Protein AF-A0A6G2PWW7-F1 (afdb_monomer)

Secondary structure (DSSP, 8-state):
-------------HHHHHHHHHH---TT-PPP------GGGTB-HHHHHHHHHHHHHHHHTT-SEE-HHHHHHHHTTSHHHHHHHHHTT--HHHHHHHHHHHS---SS--SSPPEEPHHHHHHHHHHHHHHHHHT-SSB-HHHHHHHHHH-TTSHHHHHHHHTT--HHHHHHHHHHHHHHTTS-S-----SSHHHHHEEEHHHHHHTT-SPPP-S-HHHHHHHHHHHTSSS---------TTS-HHHHHHHHHHHHHHT-S-TTTTT-EEEEE-HHHHHTT-SSHHHHHHHHHHHHHHHHHTTT-EEEEETTTHHHH--

Radius of gyration: 28.91 Å; Cα contacts (8 Å, |Δi|>4): 362; chains: 1; bounding box: 82×44×103 Å

Foldseek 3Di:
DDDDDDDDDDDDDVVVVVCCVPPVDDVPDDDPPPPPDPLVVQADPLRVQLVVQLQVVCQVLQHLERFLLSSLLSLLVGDVSVVLCVVQVHHSVVVNVLSVVPDHHDDHGDPDGRDYDPRNVVLSVQLVVLLVVLVHSHRYSLSSLLSSLVDCPGPSVVSCVVVVDDSVVSSVSSSVSSNVCVPPPDPPVQPFLLSVFKDWLLVCLVVVNDDDQPPCVVVLVVLLVLCLDPPNSDDDDDDDPPPPPVSSLSVNSNCLNVVVGPPSLHQAIEIEGRLVVLVVPPPDPVSSVVSVVRSVVVCVVVVSSYDYHYPPVCVVVVD

pLDDT: mean 81.03, std 16.58, range [34.34, 97.38]

Mean predicted aligned error: 18.25 Å

Solvent-accessible surface area (backbone atoms only — not comparable to full-atom values): 18204 Å² total; per-residue (Å²): 141,79,90,88,84,82,87,87,86,85,82,84,59,70,68,60,55,53,49,40,74,73,67,72,63,65,100,79,66,73,76,76,78,77,77,78,70,65,62,79,80,33,40,36,74,66,27,51,49,26,51,50,46,11,39,50,48,23,43,77,27,19,35,56,54,28,40,46,51,35,48,49,40,19,35,38,74,34,72,72,32,28,51,57,35,49,74,72,76,36,60,32,68,63,50,34,55,57,48,61,72,72,52,73,77,46,100,49,77,50,95,59,82,46,42,69,32,75,65,31,50,48,30,53,52,43,10,47,53,48,20,56,74,52,70,44,92,47,30,46,43,32,29,44,48,18,26,40,30,64,38,72,87,36,66,38,27,48,52,44,45,74,74,69,46,62,43,65,64,53,17,53,50,25,49,47,50,50,41,56,54,78,44,72,79,74,76,60,72,53,90,42,64,42,56,68,38,35,46,54,42,31,61,34,34,74,70,64,71,57,79,87,68,79,95,44,66,68,63,31,50,53,45,53,57,35,50,62,38,96,64,87,40,71,74,80,93,83,78,69,89,88,77,50,71,65,47,37,54,52,41,43,20,42,29,37,73,72,60,73,50,59,81,86,50,50,86,44,41,35,32,37,50,40,62,67,62,49,51,54,89,43,91,45,72,68,54,35,54,52,52,53,49,47,28,51,51,52,48,57,70,49,70,71,43,54,47,80,42,65,74,69,54,65,68,70,73,73,104

Sequence (319 aa):
MSMSFGAPFGSQDPFSELLNRFFGMSPASSPPAVQRVPIGRLLTESSQQLLNLAAQRAVEDGTSDLDTEHLLWAATKVEPSRRLLLQVDVDPDTLANEIAKVLPHESGQPSAQPGLTPAAKRTLGAAYAQSQAAGVSYIGPEHILAALLGDSDTGAARLLRAEGMDTQKLSGLAEQAARTENAPAERKQPATTLDEYGRDLTDEAKAGKLDPVVGRAEEIEQTVEILSRRSKNNPVLIGEPGVGKTAIVEGLAQRIVAGEVPDTLKDKRVVALDLSGMVAGAQYRGQFEERLKKVIEDVQAASGSIILFIDELHTVVGA

Nearest PDB structures (foldseek):
  1jbk-assembly1_A  TM=9.814E-01  e=1.019E-10  Escherichia coli
  5wbw-assembly3_D  TM=5.153E-01  e=3.984E-17  Saccharomyces cerevisiae
  2p65-assembly1_A  TM=9.537E-01  e=9.229E-11  Plasmodium falciparum
  4hse-assembly1_A  TM=9.774E-01  e=4.969E-10  Thermus thermophilus HB8
  5wbw-assembly1_A  TM=4.548E-01  e=5.774E-16  Saccharomyces cerevisiae

Structure (mmCIF, N/CA/C/O backbone):
data_AF-A0A6G2PWW7-F1
#
_entry.id   AF-A0A6G2PWW7-F1
#
loop_
_atom_site.group_PDB
_atom_site.id
_atom_site.type_symbol
_atom_site.label_atom_id
_atom_site.label_alt_id
_atom_site.label_comp_id
_atom_site.label_asym_id
_atom_site.label_entity_id
_atom_site.label_seq_id
_atom_site.pdbx_PDB_ins_code
_atom_site.Cartn_x
_atom_site.Cartn_y
_atom_site.Cartn_z
_atom_site.occupancy
_atom_site.B_iso_or_equiv
_atom_site.auth_seq_id
_atom_site.auth_comp_id
_atom_site.auth_asym_id
_atom_site.auth_atom_id
_atom_site.pdbx_PDB_model_num
ATOM 1 N N . MET A 1 1 ? -51.604 17.223 -72.110 1.00 41.50 1 MET A N 1
ATOM 2 C CA . MET A 1 1 ? -51.239 15.786 -72.141 1.00 41.50 1 MET A CA 1
ATOM 3 C C . MET A 1 1 ? -49.835 15.721 -71.556 1.00 41.50 1 MET A C 1
ATOM 5 O O . MET A 1 1 ? -49.035 16.520 -72.006 1.00 41.50 1 MET A O 1
ATOM 9 N N . SER A 1 2 ? -49.457 14.985 -70.515 1.00 37.00 2 SER A N 1
ATOM 10 C CA . SER A 1 2 ? -49.888 13.701 -69.936 1.00 37.00 2 SER A CA 1
ATOM 11 C C . SER A 1 2 ? -49.142 13.553 -68.586 1.00 37.00 2 SER A C 1
ATOM 13 O O . SER A 1 2 ? -47.962 13.871 -68.533 1.00 37.00 2 SER A O 1
ATOM 15 N N . MET A 1 3 ? -49.854 13.331 -67.475 1.00 37.16 3 MET A N 1
ATOM 16 C CA . MET A 1 3 ? -49.891 12.104 -66.641 1.00 37.16 3 MET A CA 1
ATOM 17 C C . MET A 1 3 ? -48.687 11.816 -65.715 1.00 37.16 3 MET A C 1
ATOM 19 O O . MET A 1 3 ? -47.534 11.824 -66.121 1.00 37.16 3 MET A O 1
ATOM 23 N N . SER A 1 4 ? -49.044 11.514 -64.462 1.00 42.66 4 SER A N 1
ATOM 24 C CA . SER A 1 4 ? -48.237 11.079 -63.313 1.00 42.66 4 SER A CA 1
ATOM 25 C C . SER A 1 4 ? -48.119 9.546 -63.250 1.00 42.66 4 SER A C 1
ATOM 27 O O . SER A 1 4 ? -49.093 8.885 -63.587 1.00 42.66 4 SER A O 1
ATOM 29 N N . PHE A 1 5 ? -46.991 9.012 -62.759 1.00 38.12 5 PHE A N 1
ATOM 30 C CA . PHE A 1 5 ? -46.769 7.678 -62.146 1.00 38.12 5 PHE A CA 1
ATOM 31 C C . PHE A 1 5 ? -45.471 7.825 -61.306 1.00 38.12 5 PHE A C 1
ATOM 33 O O . PHE A 1 5 ? -44.524 8.426 -61.799 1.00 38.12 5 PHE A O 1
ATOM 40 N N . GLY A 1 6 ? -45.330 7.483 -60.019 1.00 34.34 6 GLY A N 1
ATOM 41 C CA . GLY A 1 6 ? -45.665 6.251 -59.296 1.00 34.34 6 GLY A CA 1
ATOM 42 C C . GLY A 1 6 ? -44.351 5.520 -58.926 1.00 34.34 6 GLY A C 1
ATOM 43 O O . GLY A 1 6 ? -43.730 4.942 -59.807 1.00 34.34 6 GLY A O 1
ATOM 44 N N . ALA A 1 7 ? -43.896 5.594 -57.662 1.00 42.47 7 ALA A N 1
ATOM 45 C CA . ALA A 1 7 ? -42.741 4.845 -57.094 1.00 42.47 7 ALA A CA 1
ATOM 46 C C . ALA A 1 7 ? -43.074 3.330 -56.926 1.00 42.47 7 ALA A C 1
ATOM 48 O O . ALA A 1 7 ? -44.206 2.986 -57.277 1.00 42.47 7 ALA A O 1
ATOM 49 N N . PRO A 1 8 ? -42.264 2.413 -56.319 1.00 57.59 8 PRO A N 1
ATOM 50 C CA . PRO A 1 8 ? -40.879 2.439 -55.781 1.00 57.59 8 PRO A CA 1
ATOM 51 C C . PRO A 1 8 ? -40.035 1.163 -56.119 1.00 57.59 8 PRO A C 1
ATOM 53 O O . PRO A 1 8 ? -40.594 0.146 -56.499 1.00 57.59 8 PRO A O 1
ATOM 56 N N . PHE A 1 9 ? -38.713 1.131 -55.880 1.00 37.50 9 PHE A N 1
ATOM 57 C CA . PHE A 1 9 ? -37.976 -0.142 -55.687 1.00 37.50 9 PHE A CA 1
ATOM 58 C C . PHE A 1 9 ? -36.792 0.040 -54.727 1.00 37.50 9 PHE A C 1
ATOM 60 O O . PHE A 1 9 ? -35.763 0.604 -55.087 1.00 37.50 9 PHE A O 1
ATOM 67 N N . GLY A 1 10 ? -36.955 -0.452 -53.498 1.00 43.84 10 GLY A N 1
ATOM 68 C CA . GLY A 1 10 ? -35.856 -0.821 -52.612 1.00 43.84 10 GLY A CA 1
ATOM 69 C C . GLY A 1 10 ? -35.712 -2.339 -52.651 1.00 43.84 10 GLY A C 1
ATOM 70 O O . GLY A 1 10 ? -36.665 -3.049 -52.338 1.00 43.84 10 GLY A O 1
ATOM 71 N N . SER A 1 11 ? -34.551 -2.838 -53.061 1.00 44.19 11 SER A N 1
ATOM 72 C CA . SER A 1 11 ? -34.202 -4.255 -52.965 1.00 44.19 11 SER A CA 1
ATOM 73 C C . SER A 1 11 ? -33.305 -4.456 -51.745 1.00 44.19 11 SER A C 1
ATOM 75 O O . SER A 1 11 ? -32.142 -4.058 -51.754 1.00 44.19 11 SER A O 1
ATOM 77 N N . GLN A 1 12 ? -33.864 -5.049 -50.689 1.00 53.50 12 GLN A N 1
ATOM 78 C CA . GLN A 1 12 ? -33.103 -5.640 -49.590 1.00 53.50 12 GLN A CA 1
ATOM 79 C C . GLN A 1 12 ? -32.441 -6.914 -50.118 1.00 53.50 12 GLN A C 1
ATOM 81 O O . GLN A 1 12 ? -33.136 -7.830 -50.553 1.00 53.50 12 GLN A O 1
ATOM 86 N N . ASP A 1 13 ? -31.110 -6.945 -50.139 1.00 64.12 13 ASP A N 1
ATOM 87 C CA . ASP A 1 13 ? -30.343 -8.086 -50.635 1.00 64.12 13 ASP A CA 1
ATOM 88 C C . ASP A 1 13 ? -30.222 -9.151 -49.521 1.00 64.12 13 ASP A C 1
ATOM 90 O O . ASP A 1 13 ? -29.539 -8.912 -48.520 1.00 64.12 13 ASP A O 1
ATOM 94 N N . PRO A 1 14 ? -30.878 -10.319 -49.628 1.00 60.06 14 PRO A N 1
ATOM 95 C CA . PRO A 1 14 ? -30.976 -11.300 -48.539 1.00 60.06 14 PRO A CA 1
ATOM 96 C C . PRO A 1 14 ? -29.624 -11.913 -48.144 1.00 60.06 14 PRO A C 1
ATOM 98 O O . PRO A 1 14 ? -29.465 -12.409 -47.027 1.00 60.06 14 PRO A O 1
ATOM 101 N N . PHE A 1 15 ? -28.619 -11.842 -49.021 1.00 54.56 15 PHE A N 1
ATOM 102 C CA . PHE A 1 15 ? -27.267 -12.300 -48.701 1.00 54.56 15 PHE A CA 1
ATOM 103 C C . PHE A 1 15 ? -26.558 -11.361 -47.707 1.00 54.56 15 PHE A C 1
ATOM 105 O O . PHE A 1 15 ? -25.770 -11.806 -46.872 1.00 54.56 15 PHE A O 1
ATOM 112 N N . SER A 1 16 ? -26.890 -10.066 -47.744 1.00 56.75 16 SER A N 1
ATOM 113 C CA . SER A 1 16 ? -26.330 -9.055 -46.841 1.00 56.75 16 SER A CA 1
ATOM 114 C C . SER A 1 16 ? -26.900 -9.145 -45.419 1.00 56.75 16 SER A C 1
ATOM 116 O O . SER A 1 16 ? -26.164 -8.961 -44.448 1.00 56.75 16 SER A O 1
ATOM 118 N N . GLU A 1 17 ? -28.170 -9.537 -45.269 1.00 56.12 17 GLU A N 1
ATOM 119 C CA . GLU A 1 17 ? -28.755 -9.837 -43.954 1.00 56.12 17 GLU A CA 1
ATOM 120 C C . GLU A 1 17 ? -28.128 -11.078 -43.315 1.00 56.12 17 GLU A C 1
ATOM 122 O O . GLU A 1 17 ? -27.882 -11.097 -42.107 1.00 56.12 17 GLU A O 1
ATOM 127 N N . LEU A 1 18 ? -27.827 -12.102 -44.117 1.00 58.22 18 LEU A N 1
ATOM 128 C CA . LEU A 1 18 ? -27.218 -13.333 -43.622 1.00 58.22 18 LEU A CA 1
ATOM 129 C C . LEU A 1 18 ? -25.779 -13.098 -43.135 1.00 58.22 18 LEU A C 1
ATOM 131 O O . LEU A 1 18 ? -25.407 -13.596 -42.072 1.00 58.22 18 LEU A O 1
ATOM 135 N N . LEU A 1 19 ? -24.999 -12.275 -43.845 1.00 54.62 19 LEU A N 1
ATOM 136 C CA . LEU A 1 19 ? -23.655 -11.877 -43.411 1.00 54.62 19 LEU A CA 1
ATOM 137 C C . LEU A 1 19 ? -23.685 -11.022 -42.134 1.00 54.62 19 LEU A C 1
ATOM 139 O O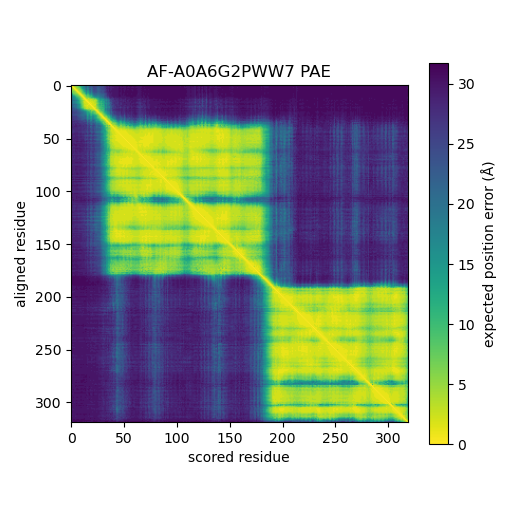 . LEU A 1 19 ? -22.910 -11.269 -41.209 1.00 54.62 19 LEU A O 1
ATOM 143 N N . ASN A 1 20 ? -24.612 -10.062 -42.046 1.00 57.94 20 ASN A N 1
ATOM 144 C CA . ASN A 1 20 ? -24.761 -9.198 -40.870 1.00 57.94 20 ASN A CA 1
ATOM 145 C C . ASN A 1 20 ? -25.173 -9.978 -39.621 1.00 57.94 20 ASN A C 1
ATOM 147 O O . ASN A 1 20 ? -24.690 -9.694 -38.525 1.00 57.94 20 ASN A O 1
ATOM 151 N N . ARG A 1 21 ? -26.035 -10.987 -39.777 1.00 60.03 21 ARG A N 1
ATOM 152 C CA . ARG A 1 21 ? -26.505 -11.810 -38.660 1.00 60.03 21 ARG A CA 1
ATOM 153 C C . ARG A 1 21 ? -25.451 -12.803 -38.165 1.00 60.03 21 ARG A C 1
ATOM 155 O O . ARG A 1 21 ? -25.514 -13.196 -37.004 1.00 60.03 21 ARG A O 1
ATOM 162 N N . PHE A 1 22 ? -24.503 -13.199 -39.018 1.00 51.50 22 PHE A N 1
ATOM 163 C CA . PHE A 1 22 ? -23.473 -14.183 -38.672 1.00 51.50 22 PHE A CA 1
ATOM 164 C C . PHE A 1 22 ? -22.145 -13.555 -38.214 1.00 51.50 22 PHE A C 1
ATOM 166 O O . PHE A 1 22 ? -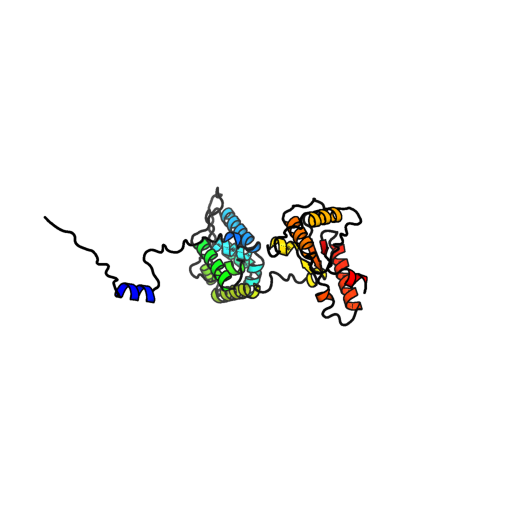21.495 -14.108 -37.333 1.00 51.50 22 PHE A O 1
ATOM 173 N N . PHE A 1 23 ? -21.753 -12.395 -38.760 1.00 59.97 23 PHE A N 1
ATOM 174 C CA . PHE A 1 23 ? -20.470 -11.738 -38.451 1.00 59.97 23 PHE A CA 1
ATOM 175 C C . PHE A 1 23 ? -20.585 -10.409 -37.689 1.00 59.97 23 PHE A C 1
ATOM 177 O O . PHE A 1 23 ? -19.563 -9.880 -37.260 1.00 59.97 23 PHE A O 1
ATOM 184 N N . GLY A 1 24 ? -21.789 -9.856 -37.496 1.00 49.44 24 GLY A N 1
ATOM 185 C CA . GLY A 1 24 ? -22.003 -8.667 -36.658 1.00 49.44 24 GLY A CA 1
ATOM 186 C C . GLY A 1 24 ? -21.241 -7.404 -37.090 1.00 49.44 24 GLY A C 1
ATOM 187 O O . GLY A 1 24 ? -21.041 -6.510 -36.272 1.00 49.44 24 GLY A O 1
ATOM 188 N N . MET A 1 25 ? -20.795 -7.314 -38.346 1.00 48.47 25 MET A N 1
ATOM 189 C CA . MET A 1 25 ? -20.006 -6.187 -38.849 1.00 48.47 25 MET A CA 1
ATOM 190 C C . MET A 1 25 ? -20.834 -5.307 -39.787 1.00 48.47 25 MET A C 1
ATOM 192 O O . MET A 1 25 ? -20.971 -5.593 -40.972 1.00 48.47 25 MET A O 1
ATOM 196 N N . SER A 1 26 ? -21.334 -4.188 -39.264 1.00 48.38 26 SER A N 1
ATOM 197 C CA . SER A 1 26 ? -21.766 -3.061 -40.095 1.00 48.38 26 SER A CA 1
ATOM 198 C C . SER A 1 26 ? -20.537 -2.415 -40.760 1.00 48.38 26 SER A C 1
ATOM 200 O O . SER A 1 26 ? -19.588 -2.084 -40.047 1.00 48.38 26 SER A O 1
ATOM 202 N N . PRO A 1 27 ? -20.533 -2.112 -42.075 1.00 46.75 27 PRO A N 1
ATOM 203 C CA . PRO A 1 27 ? -19.395 -1.474 -42.758 1.00 46.75 27 PRO A CA 1
ATOM 204 C C . PRO A 1 27 ? -19.205 0.020 -42.410 1.00 46.75 27 PRO A C 1
ATOM 206 O O . PRO A 1 27 ? -18.500 0.738 -43.112 1.00 46.75 27 PRO A O 1
ATOM 209 N N . ALA A 1 28 ? -19.825 0.502 -41.329 1.00 46.59 28 ALA A N 1
ATOM 210 C CA . ALA A 1 28 ? -19.784 1.896 -40.884 1.00 46.59 28 ALA A CA 1
ATOM 211 C C . ALA A 1 28 ? -19.315 2.071 -39.427 1.00 46.59 28 ALA A C 1
ATOM 213 O O . ALA A 1 28 ? -19.388 3.175 -38.892 1.00 46.59 28 ALA A O 1
ATOM 214 N N . SER A 1 29 ? -18.827 1.017 -38.768 1.00 44.09 29 SER A N 1
ATOM 215 C CA . SER A 1 29 ? -18.156 1.162 -37.475 1.00 44.09 29 SER A CA 1
ATOM 216 C C . SER A 1 29 ? -16.655 1.309 -37.697 1.00 44.09 29 SER A C 1
ATOM 218 O O . SER A 1 29 ? -15.965 0.327 -37.977 1.00 44.09 29 SER A O 1
ATOM 220 N N . SER A 1 30 ? -16.143 2.533 -37.552 1.00 46.16 30 SER A N 1
ATOM 221 C CA . SER A 1 30 ? -14.723 2.751 -37.264 1.00 46.16 30 SER A CA 1
ATOM 222 C C . SER A 1 30 ? -14.294 1.791 -36.145 1.00 46.16 30 SER A C 1
ATOM 224 O O . SER A 1 30 ? -15.074 1.612 -35.201 1.00 46.16 30 SER A O 1
ATOM 226 N N . PRO A 1 31 ? -13.100 1.168 -36.208 1.00 47.44 31 PRO A N 1
ATOM 227 C CA . PRO A 1 31 ? -12.608 0.377 -35.087 1.00 47.44 31 PRO A CA 1
ATOM 228 C C . PRO A 1 31 ? -12.686 1.233 -33.815 1.00 47.44 31 PRO A C 1
ATOM 230 O O . PRO A 1 31 ? -12.440 2.445 -33.898 1.00 47.44 31 PRO A O 1
ATOM 233 N N . PRO A 1 32 ? -13.077 0.654 -32.663 1.00 40.12 32 PRO A N 1
ATOM 234 C CA . PRO A 1 32 ? -13.190 1.416 -31.429 1.00 40.12 32 PRO A CA 1
ATOM 235 C C . PRO A 1 32 ? -11.883 2.176 -31.217 1.00 40.12 32 PRO A C 1
ATOM 237 O O . PRO A 1 32 ? -10.799 1.604 -31.353 1.00 40.12 32 PRO A O 1
ATOM 240 N N . ALA A 1 33 ? -11.985 3.482 -30.953 1.00 46.53 33 ALA A N 1
ATOM 241 C CA . ALA A 1 33 ? -10.825 4.290 -30.619 1.00 46.53 33 ALA A CA 1
ATOM 242 C C . ALA A 1 33 ? -10.123 3.591 -29.454 1.00 46.53 33 ALA A C 1
ATOM 244 O O . ALA A 1 33 ? -10.706 3.467 -28.378 1.00 46.53 33 ALA A O 1
ATOM 245 N N . VAL A 1 34 ? -8.917 3.066 -29.696 1.00 44.34 34 VAL A N 1
ATOM 246 C CA . VAL A 1 34 ? -8.127 2.382 -28.672 1.00 44.34 34 VAL A CA 1
ATOM 247 C C . VAL A 1 34 ? -7.933 3.389 -27.550 1.00 44.34 34 VAL A C 1
ATOM 249 O O . VAL A 1 34 ? -7.168 4.346 -27.694 1.00 44.34 34 VAL A O 1
ATOM 252 N N . GLN A 1 35 ? -8.691 3.227 -26.467 1.00 43.00 35 GLN A N 1
ATOM 253 C CA . GLN A 1 35 ? -8.596 4.088 -25.305 1.00 43.00 35 GLN A CA 1
ATOM 254 C C . GLN A 1 35 ? -7.188 3.888 -24.757 1.00 43.00 35 GLN A C 1
ATOM 256 O O . GLN A 1 35 ? -6.860 2.835 -24.215 1.00 43.00 35 GLN A O 1
ATOM 261 N N . ARG A 1 36 ? -6.309 4.866 -24.998 1.00 48.59 36 ARG A N 1
ATOM 262 C CA . ARG A 1 36 ? -4.928 4.824 -24.523 1.00 48.59 36 ARG A CA 1
ATOM 263 C C . ARG A 1 36 ? -4.972 4.992 -23.015 1.00 48.59 36 ARG A C 1
ATOM 265 O O . ARG A 1 36 ? -5.020 6.113 -22.516 1.00 48.59 36 ARG A O 1
ATOM 272 N N . VAL A 1 37 ? -5.013 3.874 -22.303 1.00 52.31 37 VAL A N 1
ATOM 273 C CA . VAL A 1 37 ? -4.883 3.865 -20.852 1.00 52.31 37 VAL A CA 1
ATOM 274 C C . VAL A 1 37 ? -3.488 4.408 -20.533 1.00 52.31 37 VAL A C 1
ATOM 276 O O . VAL A 1 37 ? -2.501 3.870 -21.043 1.00 52.31 37 VAL A O 1
ATOM 279 N N . PRO A 1 38 ? -3.364 5.499 -19.757 1.00 66.50 38 PRO A N 1
ATOM 280 C CA . PRO A 1 38 ? -2.062 5.994 -19.348 1.00 66.50 38 PRO A CA 1
ATOM 281 C C . PRO A 1 38 ? -1.463 4.988 -18.361 1.00 66.50 38 PRO A C 1
ATOM 283 O O . PRO A 1 38 ? -1.715 5.078 -17.163 1.00 66.50 38 PRO A O 1
ATOM 286 N N . ILE A 1 39 ? -0.673 4.038 -18.879 1.00 72.69 39 ILE A N 1
ATOM 287 C CA . ILE A 1 39 ? 0.004 2.971 -18.117 1.00 72.69 39 ILE A CA 1
ATOM 288 C C . ILE A 1 39 ? 0.696 3.548 -16.875 1.00 72.69 39 ILE A C 1
ATOM 290 O O . ILE A 1 39 ? 0.608 2.968 -15.801 1.00 72.69 39 ILE A O 1
ATOM 294 N N . GLY A 1 40 ? 1.279 4.748 -16.991 1.00 74.25 40 GLY A N 1
ATOM 295 C CA . GLY A 1 40 ? 1.936 5.446 -15.885 1.00 74.25 40 GLY A CA 1
ATOM 296 C C . GLY A 1 40 ? 1.067 5.676 -14.642 1.00 74.25 40 GLY A C 1
ATOM 297 O O . GLY A 1 40 ? 1.603 5.688 -13.543 1.00 74.25 40 GLY A O 1
ATOM 298 N N . ARG A 1 41 ? -0.261 5.811 -14.780 1.00 79.19 41 ARG A N 1
ATOM 299 C CA . ARG A 1 41 ? -1.179 5.976 -13.633 1.00 79.19 41 ARG A CA 1
ATOM 300 C C . ARG A 1 41 ? -1.499 4.668 -12.914 1.00 79.19 41 ARG A C 1
ATOM 302 O O . ARG A 1 41 ? -2.043 4.710 -11.821 1.00 79.19 41 ARG A O 1
ATOM 309 N N . LEU A 1 42 ? -1.212 3.533 -13.547 1.00 84.94 42 LEU A N 1
ATOM 310 C CA . LEU A 1 42 ? -1.468 2.203 -12.999 1.00 84.94 42 LEU A CA 1
ATOM 311 C C . LEU A 1 42 ? -0.221 1.600 -12.343 1.00 84.94 42 LEU A C 1
ATOM 313 O O . LEU A 1 42 ? -0.317 0.552 -11.717 1.00 84.94 42 LEU A O 1
ATOM 317 N N . LEU A 1 43 ? 0.947 2.231 -12.486 1.00 87.75 43 LEU A N 1
ATOM 318 C CA . LEU A 1 43 ? 2.189 1.765 -11.874 1.00 87.75 43 LEU A CA 1
ATOM 319 C C . LEU A 1 43 ? 2.162 1.987 -10.360 1.00 87.75 43 LEU A C 1
ATOM 321 O O . LEU A 1 43 ? 1.885 3.098 -9.901 1.00 87.75 43 LEU A O 1
ATOM 325 N N . THR A 1 44 ? 2.536 0.958 -9.601 1.00 89.12 44 THR A N 1
ATOM 326 C CA . THR A 1 44 ? 2.805 1.088 -8.160 1.00 89.12 44 THR A CA 1
ATOM 327 C C . THR A 1 44 ? 4.000 2.005 -7.899 1.00 89.12 44 THR A C 1
ATOM 329 O O . THR A 1 44 ? 4.794 2.278 -8.803 1.00 89.12 44 THR A O 1
ATOM 332 N N . GLU A 1 45 ? 4.176 2.449 -6.653 1.00 86.31 45 GLU A N 1
ATOM 333 C CA . GLU A 1 45 ? 5.350 3.234 -6.248 1.00 86.31 45 GLU A CA 1
ATOM 334 C C . GLU A 1 45 ? 6.661 2.498 -6.577 1.00 86.31 45 GLU A C 1
ATOM 336 O O . GLU A 1 45 ? 7.559 3.073 -7.188 1.00 86.31 45 GLU A O 1
ATOM 341 N N . SER A 1 46 ? 6.738 1.193 -6.296 1.00 88.50 46 SER A N 1
ATOM 342 C CA . SER A 1 46 ? 7.909 0.374 -6.629 1.00 88.50 46 SER A CA 1
ATOM 343 C C . SER A 1 46 ? 8.134 0.230 -8.140 1.00 88.50 46 SER A C 1
ATOM 345 O O . SER A 1 46 ? 9.279 0.203 -8.588 1.00 88.50 46 SER A O 1
ATOM 347 N N . SER A 1 47 ? 7.076 0.178 -8.956 1.00 92.62 47 SER A N 1
ATOM 348 C CA . SER A 1 47 ? 7.202 0.187 -10.422 1.00 92.62 47 SER A CA 1
ATOM 349 C C . SER A 1 47 ? 7.670 1.539 -10.957 1.00 92.62 47 SER A C 1
ATOM 351 O O . SER A 1 47 ? 8.482 1.592 -11.880 1.00 92.62 47 SER A O 1
ATOM 353 N N . GLN A 1 48 ? 7.191 2.641 -10.375 1.00 92.12 48 GLN A N 1
ATOM 354 C CA . GLN A 1 48 ? 7.676 3.984 -10.700 1.00 92.12 48 GLN A CA 1
ATOM 355 C C . GLN A 1 48 ? 9.154 4.126 -10.321 1.00 92.12 48 GLN A C 1
ATOM 357 O O . GLN A 1 48 ? 9.948 4.618 -11.120 1.00 92.12 48 GLN A O 1
ATOM 362 N N . GLN A 1 49 ? 9.547 3.618 -9.149 1.00 93.38 49 GLN A N 1
ATOM 363 C CA . GLN A 1 49 ? 10.941 3.546 -8.723 1.00 93.38 49 GLN A CA 1
ATOM 364 C C . GLN A 1 49 ? 11.794 2.727 -9.703 1.00 93.38 49 GLN A C 1
ATOM 366 O O . GLN A 1 49 ? 12.873 3.180 -10.078 1.00 93.38 49 GLN A O 1
ATOM 371 N N . LEU A 1 50 ? 11.312 1.565 -10.161 1.00 95.56 50 LEU A N 1
ATOM 372 C CA . LEU A 1 50 ? 11.998 0.737 -11.159 1.00 95.56 50 LEU A CA 1
ATOM 373 C C . LEU A 1 50 ? 12.240 1.520 -12.456 1.00 95.56 50 LEU A C 1
ATOM 375 O O . LEU A 1 50 ? 13.365 1.549 -12.951 1.00 95.56 50 LEU A O 1
ATOM 379 N N . LEU A 1 51 ? 11.218 2.195 -12.991 1.00 94.62 51 LEU A N 1
ATOM 380 C CA . LEU A 1 51 ? 11.371 3.006 -14.204 1.00 94.62 51 LEU A CA 1
ATOM 381 C C . LEU A 1 51 ? 12.337 4.176 -14.008 1.00 94.62 51 LEU A C 1
ATOM 383 O O . LEU A 1 51 ? 13.140 4.453 -14.897 1.00 94.62 51 LEU A O 1
ATOM 387 N N . ASN A 1 52 ? 12.291 4.836 -12.851 1.00 94.69 52 ASN A N 1
ATOM 388 C CA . ASN A 1 52 ? 13.200 5.932 -12.530 1.00 94.69 52 ASN A CA 1
ATOM 389 C C . ASN A 1 52 ? 14.652 5.449 -12.435 1.00 94.69 52 ASN A C 1
ATOM 391 O O . ASN A 1 52 ? 15.539 6.098 -12.981 1.00 94.69 52 ASN A O 1
ATOM 395 N N . LEU A 1 53 ? 14.893 4.292 -11.812 1.00 96.00 53 LEU A N 1
ATOM 396 C CA . LEU A 1 53 ? 16.218 3.671 -11.748 1.00 96.00 53 LEU A CA 1
ATOM 397 C C . LEU A 1 53 ? 16.722 3.266 -13.135 1.00 96.00 53 LEU A C 1
ATOM 399 O O . LEU A 1 53 ? 17.884 3.502 -13.452 1.00 96.00 53 LEU A O 1
ATOM 403 N N . ALA A 1 54 ? 15.856 2.706 -13.983 1.00 95.12 54 ALA A N 1
ATOM 404 C CA . ALA A 1 54 ? 16.210 2.366 -15.359 1.00 95.12 54 ALA A CA 1
ATOM 405 C C . ALA A 1 54 ? 16.553 3.616 -16.186 1.00 95.12 54 ALA A C 1
ATOM 407 O O . ALA A 1 54 ? 17.538 3.619 -16.921 1.00 95.12 54 ALA A O 1
ATOM 408 N N . ALA A 1 55 ? 15.775 4.693 -16.041 1.00 94.06 55 ALA A N 1
ATOM 409 C CA . ALA A 1 55 ? 16.034 5.963 -16.712 1.00 94.06 55 ALA A CA 1
ATOM 410 C C . ALA A 1 55 ? 17.333 6.612 -16.218 1.00 94.06 55 ALA A C 1
ATOM 412 O O . ALA A 1 55 ? 18.125 7.087 -17.026 1.00 94.06 55 ALA A O 1
ATOM 413 N N . GLN A 1 56 ? 17.576 6.597 -14.904 1.00 93.06 56 GLN A N 1
ATOM 414 C CA . GLN A 1 56 ? 18.827 7.075 -14.323 1.00 93.06 56 GLN A CA 1
ATOM 415 C C . GLN A 1 56 ? 20.016 6.282 -14.868 1.00 93.06 56 GLN A C 1
ATOM 417 O O . GLN A 1 56 ? 21.006 6.882 -15.278 1.00 93.06 56 GLN A O 1
ATOM 422 N N . ARG A 1 57 ? 19.895 4.952 -14.938 1.00 93.81 57 ARG A N 1
ATOM 423 C CA . ARG A 1 57 ? 20.945 4.093 -15.481 1.00 93.81 57 ARG A CA 1
ATOM 424 C C . ARG A 1 57 ? 21.250 4.409 -16.944 1.00 93.81 57 ARG A C 1
ATOM 426 O O . ARG A 1 57 ? 22.413 4.558 -17.285 1.00 93.81 57 ARG A O 1
ATOM 433 N N . ALA A 1 58 ? 20.227 4.599 -17.778 1.00 92.31 58 ALA A N 1
ATOM 434 C CA . ALA A 1 58 ? 20.413 4.987 -19.178 1.00 92.31 58 ALA A CA 1
ATOM 435 C C . ALA A 1 58 ? 21.164 6.327 -19.321 1.00 92.31 58 ALA A C 1
ATOM 437 O O . ALA A 1 58 ? 22.040 6.451 -20.177 1.00 92.31 58 ALA A O 1
ATOM 438 N N . VAL A 1 59 ? 20.885 7.302 -18.441 1.00 91.38 59 VAL A N 1
ATOM 439 C CA . VAL A 1 59 ? 21.625 8.578 -18.384 1.00 91.38 59 VAL A CA 1
ATOM 440 C C . VAL A 1 59 ? 23.080 8.378 -17.957 1.00 91.38 59 VAL A C 1
ATOM 442 O O . VAL A 1 59 ? 23.968 8.979 -18.560 1.00 91.38 59 VAL A O 1
ATOM 445 N N . GLU A 1 60 ? 23.337 7.558 -16.934 1.00 90.19 60 GLU A N 1
ATOM 446 C CA . GLU A 1 60 ? 24.696 7.218 -16.475 1.00 90.19 60 GLU A CA 1
ATOM 447 C C . GLU A 1 60 ? 25.512 6.523 -17.572 1.00 90.19 60 GLU A C 1
ATOM 449 O O . GLU A 1 60 ? 26.705 6.784 -17.725 1.00 90.19 60 GLU A O 1
ATOM 454 N N . ASP A 1 61 ? 24.842 5.690 -18.361 1.00 89.50 61 ASP A N 1
ATOM 455 C CA . ASP A 1 61 ? 25.401 4.955 -19.488 1.00 89.50 61 ASP A CA 1
ATOM 456 C C . ASP A 1 61 ? 25.569 5.833 -20.749 1.00 89.50 61 ASP A C 1
ATOM 458 O O . ASP A 1 61 ? 26.183 5.413 -21.731 1.00 89.50 61 ASP A O 1
ATOM 462 N N . GLY A 1 62 ? 25.086 7.080 -20.706 1.00 88.62 62 GLY A N 1
ATOM 463 C CA . GLY A 1 62 ? 25.226 8.073 -21.770 1.00 88.62 62 GLY A CA 1
ATOM 464 C C . GLY A 1 62 ? 24.210 7.942 -22.904 1.00 88.62 62 GLY A C 1
ATOM 465 O O . GLY A 1 62 ? 24.316 8.649 -23.904 1.00 88.62 62 GLY A O 1
ATOM 466 N N . THR A 1 63 ? 23.211 7.072 -22.753 1.00 89.06 63 THR A N 1
ATOM 467 C CA . THR A 1 63 ? 22.251 6.742 -23.810 1.00 89.06 63 THR A CA 1
ATOM 468 C C . THR A 1 63 ? 20.959 7.546 -23.698 1.00 89.06 63 THR A C 1
ATOM 470 O O . THR A 1 63 ? 20.472 7.873 -22.615 1.00 89.06 63 THR A O 1
ATOM 473 N N . SER A 1 64 ? 20.369 7.872 -24.849 1.00 88.44 64 SER A N 1
ATOM 474 C CA . SER A 1 64 ? 19.058 8.541 -24.915 1.00 88.44 64 SER A CA 1
ATOM 475 C C . SER A 1 64 ? 17.870 7.572 -24.968 1.00 88.44 64 SER A C 1
ATOM 477 O O . SER A 1 64 ? 16.719 8.012 -24.980 1.00 88.44 64 SER A O 1
ATOM 479 N N . ASP A 1 65 ? 18.143 6.268 -24.958 1.00 89.94 65 ASP A N 1
ATOM 480 C CA . ASP A 1 65 ? 17.163 5.200 -25.127 1.00 89.94 65 ASP A CA 1
ATOM 481 C C . ASP A 1 65 ? 17.095 4.309 -23.878 1.00 89.94 65 ASP A C 1
ATOM 483 O O . ASP A 1 65 ? 18.078 3.708 -23.455 1.00 89.94 65 ASP A O 1
ATOM 487 N N . LEU A 1 66 ? 15.899 4.181 -23.303 1.00 91.81 66 LEU A N 1
ATOM 488 C CA . LEU A 1 66 ? 15.608 3.276 -22.194 1.00 91.81 66 LEU A CA 1
ATOM 489 C C . LEU A 1 66 ? 15.100 1.942 -22.754 1.00 91.81 66 LEU A C 1
ATOM 491 O O . LEU A 1 66 ? 13.933 1.822 -23.147 1.00 91.81 66 LEU A O 1
ATOM 495 N N . ASP A 1 67 ? 15.996 0.956 -22.796 1.00 91.50 67 ASP A N 1
ATOM 496 C CA . ASP A 1 67 ? 15.728 -0.394 -23.318 1.00 91.50 67 ASP A CA 1
ATOM 497 C C . ASP A 1 67 ? 15.418 -1.458 -22.240 1.00 91.50 67 ASP A C 1
ATOM 499 O O . ASP A 1 67 ? 15.467 -1.196 -21.036 1.00 91.50 67 ASP A O 1
ATOM 503 N N . THR A 1 68 ? 15.096 -2.684 -22.669 1.00 92.88 68 THR A N 1
ATOM 504 C CA . THR A 1 68 ? 14.711 -3.809 -21.794 1.00 92.88 68 THR A CA 1
ATOM 505 C C . THR A 1 68 ? 15.778 -4.202 -20.773 1.00 92.88 68 THR A C 1
ATOM 507 O O . THR A 1 68 ? 15.456 -4.629 -19.668 1.00 92.88 68 THR A O 1
ATOM 510 N N . GLU A 1 69 ? 17.046 -4.016 -21.109 1.00 92.19 69 GLU A N 1
ATOM 511 C CA . GLU A 1 69 ? 18.209 -4.320 -20.287 1.00 92.19 69 GLU A CA 1
ATOM 512 C C . GLU A 1 69 ? 18.316 -3.343 -19.112 1.00 92.19 69 GLU A C 1
ATOM 514 O O . GLU A 1 69 ? 18.603 -3.762 -17.993 1.00 92.19 69 GLU A O 1
ATOM 519 N N . HIS A 1 70 ? 17.982 -2.066 -19.327 1.00 94.25 70 HIS A N 1
ATOM 520 C CA . HIS A 1 70 ? 17.897 -1.070 -18.257 1.00 94.25 70 HIS A CA 1
ATOM 521 C C . HIS A 1 70 ? 16.754 -1.398 -17.291 1.00 94.25 70 HIS A C 1
ATOM 523 O O . HIS A 1 70 ? 16.917 -1.292 -16.075 1.00 94.25 70 HIS A O 1
ATOM 529 N N . LEU A 1 71 ? 15.607 -1.843 -17.821 1.00 94.81 71 LEU A N 1
ATOM 530 C CA . LEU A 1 71 ? 14.481 -2.306 -17.003 1.00 94.81 71 LEU A CA 1
ATOM 531 C C . LEU A 1 71 ? 14.854 -3.546 -16.183 1.00 94.81 71 LEU A C 1
ATOM 533 O O . LEU A 1 71 ? 14.526 -3.612 -14.999 1.00 94.81 71 LEU A O 1
ATOM 537 N N . LEU A 1 72 ? 15.558 -4.508 -16.785 1.00 93.62 72 LEU A N 1
ATOM 538 C CA . LEU A 1 72 ? 16.020 -5.706 -16.090 1.00 93.62 72 LEU A CA 1
ATOM 539 C C . LEU A 1 72 ? 17.044 -5.359 -15.003 1.00 93.62 72 LEU A C 1
ATOM 541 O O . LEU A 1 72 ? 16.921 -5.837 -13.877 1.00 93.62 72 LEU A O 1
ATOM 545 N N . TRP A 1 73 ? 18.012 -4.489 -15.303 1.00 95.25 73 TRP A N 1
ATOM 546 C CA . TRP A 1 73 ? 18.971 -3.995 -14.318 1.00 95.25 73 TRP A CA 1
ATOM 547 C C . TRP A 1 73 ? 18.253 -3.318 -13.150 1.00 95.25 73 TRP A C 1
ATOM 549 O O . TRP A 1 73 ? 18.510 -3.652 -11.998 1.00 95.25 73 TRP A O 1
ATOM 559 N N . ALA A 1 74 ? 17.287 -2.440 -13.416 1.00 96.00 74 ALA A N 1
ATOM 560 C CA . ALA A 1 74 ? 16.514 -1.783 -12.368 1.00 96.00 74 ALA A CA 1
ATOM 561 C C . ALA A 1 74 ? 15.670 -2.773 -11.548 1.00 96.00 74 ALA A C 1
ATOM 563 O O . ALA A 1 74 ? 15.562 -2.626 -10.330 1.00 96.00 74 ALA A O 1
ATOM 564 N N . ALA A 1 75 ? 15.133 -3.826 -12.175 1.00 93.88 75 ALA A N 1
ATOM 565 C CA . ALA A 1 75 ? 14.425 -4.894 -11.473 1.00 93.88 75 ALA A CA 1
ATOM 566 C C . ALA A 1 75 ? 15.325 -5.605 -10.445 1.00 93.88 75 ALA A C 1
ATOM 568 O O . ALA A 1 75 ? 14.853 -5.987 -9.377 1.00 93.88 75 ALA A O 1
ATOM 569 N N . THR A 1 76 ? 16.635 -5.707 -10.690 1.00 93.69 76 THR A N 1
ATOM 570 C CA . THR A 1 76 ? 17.575 -6.231 -9.685 1.00 93.69 76 THR A CA 1
ATOM 571 C C . THR A 1 76 ? 17.791 -5.302 -8.492 1.00 93.69 76 THR A C 1
ATOM 573 O O . THR A 1 76 ? 18.453 -5.699 -7.543 1.00 93.69 76 THR A O 1
ATOM 576 N N . LYS A 1 77 ? 17.279 -4.067 -8.494 1.00 93.56 77 LYS A N 1
ATOM 577 C CA . LYS A 1 77 ? 17.492 -3.075 -7.423 1.00 93.56 77 LYS A CA 1
ATOM 578 C C . LYS A 1 77 ? 16.244 -2.805 -6.579 1.00 93.56 77 LYS A C 1
ATOM 580 O O . LYS A 1 77 ? 16.343 -2.130 -5.562 1.00 93.56 77 LYS A O 1
ATOM 585 N N . VAL A 1 78 ? 15.090 -3.343 -6.974 1.00 91.62 78 VAL A N 1
ATOM 586 C CA . VAL A 1 78 ? 13.785 -3.070 -6.353 1.00 91.62 78 VAL A CA 1
ATOM 587 C C . VAL A 1 78 ? 13.283 -4.302 -5.589 1.00 91.62 78 VAL A C 1
ATOM 589 O O . VAL A 1 78 ? 13.266 -5.405 -6.131 1.00 91.62 78 VAL A O 1
ATOM 592 N N . GLU A 1 79 ? 12.884 -4.123 -4.324 1.00 84.19 79 GLU A N 1
ATOM 593 C CA . GLU A 1 79 ? 12.658 -5.206 -3.344 1.00 84.19 79 GLU A CA 1
ATOM 594 C C . GLU A 1 79 ? 11.646 -6.301 -3.755 1.00 84.19 79 GLU A C 1
ATOM 596 O O . GLU A 1 79 ? 11.964 -7.480 -3.564 1.00 84.19 79 GLU A O 1
ATOM 601 N N . PRO A 1 80 ? 10.485 -5.997 -4.376 1.00 86.50 80 PRO A N 1
ATOM 602 C CA . PRO A 1 80 ? 9.602 -7.039 -4.912 1.00 86.50 80 PRO A CA 1
ATOM 603 C C . PRO A 1 80 ? 10.291 -7.947 -5.942 1.00 86.50 80 PRO A C 1
ATOM 605 O O . PRO A 1 80 ? 10.291 -9.170 -5.804 1.00 86.50 80 PRO A O 1
ATOM 608 N N . SER A 1 81 ? 10.970 -7.362 -6.929 1.00 89.06 81 SER A N 1
ATOM 609 C CA . SER A 1 81 ? 11.666 -8.104 -7.986 1.00 89.06 81 SER A CA 1
ATOM 610 C C . SER A 1 81 ? 12.908 -8.836 -7.472 1.00 89.06 81 SER A C 1
ATOM 612 O O . SER A 1 81 ? 13.141 -9.987 -7.841 1.00 89.06 81 SER A O 1
ATOM 614 N N . ARG A 1 82 ? 13.682 -8.217 -6.570 1.00 91.06 82 ARG A N 1
ATOM 615 C CA . ARG A 1 82 ? 14.848 -8.852 -5.929 1.00 91.06 82 ARG A CA 1
ATOM 616 C C . ARG A 1 82 ? 14.470 -10.122 -5.183 1.00 91.06 82 ARG A C 1
ATOM 618 O O . ARG A 1 82 ? 15.165 -11.128 -5.298 1.00 91.06 82 ARG A O 1
ATOM 625 N N . ARG A 1 83 ? 13.357 -10.099 -4.449 1.00 86.75 83 ARG A N 1
ATOM 626 C CA . ARG A 1 83 ? 12.864 -11.270 -3.717 1.00 86.75 83 ARG A CA 1
ATOM 627 C C . ARG A 1 83 ? 12.519 -12.428 -4.651 1.00 86.75 83 ARG A C 1
ATOM 629 O O . ARG A 1 83 ? 12.836 -13.568 -4.328 1.00 86.75 83 ARG A O 1
ATOM 636 N N . LEU A 1 84 ? 11.908 -12.144 -5.801 1.00 85.69 84 LEU A N 1
ATOM 637 C CA . LEU A 1 84 ? 11.568 -13.165 -6.799 1.00 85.69 84 LEU A CA 1
ATOM 638 C C . LEU A 1 84 ? 12.808 -13.796 -7.430 1.00 85.69 84 LEU A C 1
ATOM 640 O O . LEU A 1 84 ? 12.850 -15.009 -7.615 1.00 85.69 84 LEU A O 1
ATOM 644 N N . LEU A 1 85 ? 13.833 -12.988 -7.703 1.00 86.00 85 LEU A N 1
ATOM 645 C CA . LEU A 1 85 ? 15.129 -13.482 -8.168 1.00 86.00 85 LEU A CA 1
ATOM 646 C C . LEU A 1 85 ? 15.782 -14.391 -7.111 1.00 86.00 85 LEU A C 1
ATOM 648 O O . LEU A 1 85 ? 16.181 -15.509 -7.422 1.00 86.00 85 LEU A O 1
ATOM 652 N N . LEU A 1 86 ? 15.782 -13.990 -5.836 1.00 86.19 86 LEU A N 1
ATOM 653 C CA . LEU A 1 86 ? 16.325 -14.819 -4.752 1.00 86.19 86 LEU A CA 1
ATOM 654 C C . LEU A 1 86 ? 15.572 -16.148 -4.571 1.00 86.19 86 LEU A C 1
ATOM 656 O O . LEU A 1 86 ? 16.186 -17.166 -4.265 1.00 86.19 86 LEU A O 1
ATOM 660 N N . GLN A 1 87 ? 14.254 -16.175 -4.786 1.00 81.12 87 GLN A N 1
ATOM 661 C CA . GLN A 1 87 ? 13.452 -17.404 -4.689 1.00 81.12 87 GLN A CA 1
ATOM 662 C C . GLN A 1 87 ? 13.827 -18.468 -5.727 1.00 81.12 87 GLN A C 1
ATOM 664 O O . GLN A 1 87 ? 13.550 -19.650 -5.515 1.00 81.12 87 GLN A O 1
ATOM 669 N N . VAL A 1 88 ? 14.447 -18.069 -6.838 1.00 77.31 88 VAL A N 1
ATOM 670 C CA . VAL A 1 88 ? 14.923 -18.991 -7.878 1.00 77.31 88 VAL A CA 1
ATOM 671 C C . VAL A 1 88 ? 16.429 -19.215 -7.840 1.00 77.31 88 VAL A C 1
ATOM 673 O O . VAL A 1 88 ? 16.983 -19.705 -8.821 1.00 77.31 88 VAL A O 1
ATOM 676 N N . ASP A 1 89 ? 17.072 -18.871 -6.723 1.00 79.62 89 ASP A N 1
ATOM 677 C CA . ASP A 1 89 ? 18.521 -18.994 -6.536 1.00 79.62 89 ASP A CA 1
ATOM 678 C C . ASP A 1 89 ? 19.335 -18.103 -7.496 1.00 79.62 89 ASP A C 1
ATOM 680 O O . ASP A 1 89 ? 20.481 -18.392 -7.832 1.00 79.62 89 ASP A O 1
ATOM 684 N N . VAL A 1 90 ? 18.737 -16.994 -7.953 1.00 84.12 90 VAL A N 1
ATOM 685 C CA . VAL A 1 90 ? 19.431 -15.959 -8.722 1.00 84.12 90 VAL A CA 1
ATOM 686 C C . VAL A 1 90 ? 19.815 -14.832 -7.777 1.00 84.12 90 VAL A C 1
ATOM 688 O O . VAL A 1 90 ? 18.956 -14.104 -7.280 1.00 84.12 90 VAL A O 1
ATOM 691 N N . ASP A 1 91 ? 21.118 -14.665 -7.557 1.00 87.44 91 ASP A N 1
ATOM 692 C CA . ASP A 1 91 ? 21.648 -13.524 -6.817 1.00 87.44 91 ASP A CA 1
ATOM 693 C C . ASP A 1 91 ? 21.444 -12.229 -7.631 1.00 87.44 91 ASP A C 1
ATOM 695 O O . ASP A 1 91 ? 22.066 -12.063 -8.690 1.00 87.44 91 ASP A O 1
ATOM 699 N N . PRO A 1 92 ? 20.601 -11.288 -7.161 1.00 90.56 92 PRO A N 1
ATOM 700 C CA . PRO A 1 92 ? 20.317 -10.072 -7.903 1.00 90.56 92 PRO A CA 1
ATOM 701 C C . PRO A 1 92 ? 21.542 -9.163 -8.048 1.00 90.56 92 PRO A C 1
ATOM 703 O O . PRO A 1 92 ? 21.612 -8.416 -9.019 1.00 90.56 92 PRO A O 1
ATOM 706 N N . ASP A 1 93 ? 22.505 -9.197 -7.120 1.00 92.50 93 ASP A N 1
ATOM 707 C CA . ASP A 1 93 ? 23.694 -8.341 -7.205 1.00 92.50 93 ASP A CA 1
ATOM 708 C C . ASP A 1 93 ? 24.698 -8.869 -8.223 1.00 92.50 93 ASP A C 1
ATOM 710 O O . ASP A 1 93 ? 25.226 -8.094 -9.026 1.00 92.50 93 ASP A O 1
ATOM 714 N N . THR A 1 94 ? 24.893 -10.186 -8.260 1.00 90.06 94 THR A N 1
ATOM 715 C CA . THR A 1 94 ? 25.650 -10.840 -9.331 1.00 90.06 94 THR A CA 1
ATOM 716 C C . THR A 1 94 ? 25.000 -10.568 -10.689 1.00 90.06 94 THR A C 1
ATOM 718 O O . THR A 1 94 ? 25.672 -10.092 -11.604 1.00 90.06 94 THR A O 1
ATOM 721 N N . LEU A 1 95 ? 23.680 -10.751 -10.806 1.00 88.38 95 LEU A N 1
ATOM 722 C CA . LEU A 1 95 ? 22.954 -10.477 -12.045 1.00 88.38 95 LEU A CA 1
ATOM 723 C C . LEU A 1 95 ? 23.059 -9.001 -12.473 1.00 88.38 95 LEU A C 1
ATOM 725 O O . LEU A 1 95 ? 23.290 -8.717 -13.647 1.00 88.38 95 LEU A O 1
ATOM 729 N N . ALA A 1 96 ? 22.941 -8.054 -11.537 1.00 92.25 96 ALA A N 1
ATOM 730 C CA . ALA A 1 96 ? 23.101 -6.628 -11.823 1.00 92.25 96 ALA A CA 1
ATOM 731 C C . ALA A 1 96 ? 24.468 -6.315 -12.447 1.00 92.25 96 ALA A C 1
ATOM 733 O O . ALA A 1 96 ? 24.554 -5.508 -13.374 1.00 92.25 96 ALA A O 1
ATOM 734 N N . ASN A 1 97 ? 25.527 -6.950 -11.934 1.00 91.31 97 ASN A N 1
ATOM 735 C CA . ASN A 1 97 ? 26.889 -6.766 -12.423 1.00 91.31 97 ASN A CA 1
ATOM 736 C C . ASN A 1 97 ? 27.077 -7.357 -13.823 1.00 91.31 97 ASN A C 1
ATOM 738 O O . ASN A 1 97 ? 27.754 -6.739 -14.640 1.00 91.31 97 ASN A O 1
ATOM 742 N N . GLU A 1 98 ? 26.475 -8.510 -14.124 1.00 87.69 98 GLU A N 1
ATOM 743 C CA . GLU A 1 98 ? 26.527 -9.088 -15.473 1.00 87.69 98 GLU A CA 1
ATOM 744 C C . GLU A 1 98 ? 25.755 -8.237 -16.488 1.00 87.69 98 GLU A C 1
ATOM 746 O O . GLU A 1 98 ? 26.281 -7.935 -17.559 1.00 87.69 98 GLU A O 1
ATOM 751 N N . ILE A 1 99 ? 24.561 -7.747 -16.127 1.00 90.44 99 ILE A N 1
ATOM 752 C CA . ILE A 1 99 ? 23.796 -6.826 -16.984 1.00 90.44 99 ILE A CA 1
ATOM 753 C C . ILE A 1 99 ? 24.595 -5.547 -17.252 1.00 90.44 99 ILE A C 1
ATOM 755 O O . ILE A 1 99 ? 24.673 -5.094 -18.391 1.00 90.44 99 ILE A O 1
ATOM 759 N N . ALA A 1 100 ? 25.248 -4.988 -16.232 1.00 89.94 100 ALA A N 1
ATOM 760 C CA . ALA A 1 100 ? 26.037 -3.768 -16.382 1.00 89.94 100 ALA A CA 1
ATOM 761 C C . ALA A 1 100 ? 27.200 -3.900 -17.384 1.00 89.94 100 ALA A C 1
ATOM 763 O O . ALA A 1 100 ? 27.604 -2.897 -17.961 1.00 89.94 100 ALA A O 1
ATOM 764 N N . LYS A 1 101 ? 27.728 -5.109 -17.627 1.00 88.19 101 LYS A N 1
ATOM 765 C CA . LYS A 1 101 ? 28.810 -5.334 -18.606 1.00 88.19 101 LYS A CA 1
ATOM 766 C C . LYS A 1 101 ? 28.337 -5.300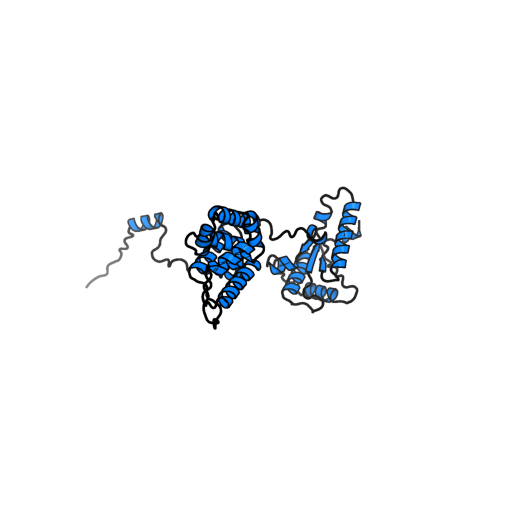 -20.058 1.00 88.19 101 LYS A C 1
ATOM 768 O O . LYS A 1 101 ? 29.155 -5.079 -20.948 1.00 88.19 101 LYS A O 1
ATOM 773 N N . VAL A 1 102 ? 27.058 -5.582 -20.300 1.00 84.50 102 VAL A N 1
ATOM 774 C CA . VAL A 1 102 ? 26.471 -5.644 -21.648 1.00 84.50 102 VAL A CA 1
ATOM 775 C C . VAL A 1 102 ? 25.647 -4.411 -21.999 1.00 84.50 102 VAL A C 1
ATOM 777 O O . VAL A 1 102 ? 25.284 -4.245 -23.163 1.00 84.50 102 VAL A O 1
ATOM 780 N N . LEU A 1 103 ? 25.355 -3.551 -21.017 1.00 87.25 103 LEU A N 1
ATOM 781 C CA . LEU A 1 103 ? 24.693 -2.278 -21.270 1.00 87.25 103 LEU A CA 1
ATOM 782 C C . LEU A 1 103 ? 25.566 -1.390 -22.176 1.00 87.25 103 LEU A C 1
ATOM 784 O O . LEU A 1 103 ? 26.793 -1.362 -22.029 1.00 87.25 103 LEU A O 1
ATOM 788 N N . PRO A 1 104 ? 24.951 -0.691 -23.145 1.00 81.69 104 PRO A N 1
ATOM 789 C CA . PRO A 1 104 ? 25.668 0.227 -24.018 1.00 81.69 104 PRO A CA 1
ATOM 790 C C . PRO A 1 104 ? 26.309 1.346 -23.197 1.00 81.69 104 PRO A C 1
ATOM 792 O O . PRO A 1 104 ? 25.692 1.870 -22.284 1.00 81.69 104 PRO A O 1
ATOM 795 N N . HIS A 1 105 ? 27.532 1.735 -23.551 1.00 83.38 105 HIS A N 1
ATOM 796 C CA . HIS A 1 105 ? 28.208 2.888 -22.965 1.00 83.38 105 HIS A CA 1
ATOM 797 C C . HIS A 1 105 ? 28.560 3.883 -24.068 1.00 83.38 105 HIS A C 1
ATOM 799 O O . HIS A 1 105 ? 29.395 3.595 -24.930 1.00 83.38 105 HIS A O 1
ATOM 805 N N . GLU A 1 106 ? 27.927 5.055 -24.037 1.00 83.50 106 GLU A N 1
ATOM 806 C CA . GLU A 1 106 ? 28.149 6.130 -25.001 1.00 83.50 106 GLU A CA 1
ATOM 807 C C . GLU A 1 106 ? 28.906 7.306 -24.374 1.00 83.50 106 GLU A C 1
ATOM 809 O O . GLU A 1 106 ? 28.690 7.710 -23.232 1.00 83.50 106 GLU A O 1
ATOM 814 N N . SER A 1 107 ? 29.821 7.887 -25.150 1.00 64.88 107 SER A N 1
ATOM 815 C CA . SER A 1 107 ? 30.604 9.052 -24.741 1.00 64.88 107 SER A CA 1
ATOM 816 C C . SER A 1 107 ? 29.765 10.331 -24.866 1.00 64.88 107 SER A C 1
ATOM 818 O O . SER A 1 107 ? 29.886 11.057 -25.852 1.00 64.88 107 SER A O 1
ATOM 820 N N . GLY A 1 108 ? 28.915 10.624 -23.882 1.00 66.56 108 GLY A N 1
ATOM 821 C CA . GLY A 1 108 ? 28.131 11.863 -23.837 1.00 66.56 108 GLY A CA 1
ATOM 822 C C . GLY A 1 108 ? 27.087 11.871 -22.722 1.00 66.56 108 GLY A C 1
ATOM 823 O O . GLY A 1 108 ? 26.635 10.822 -22.291 1.00 66.56 108 GLY A O 1
ATOM 824 N N . GLN A 1 109 ? 26.702 13.057 -22.239 1.00 65.88 109 GLN A N 1
ATOM 825 C CA . GLN A 1 109 ? 25.543 13.195 -21.350 1.00 65.88 109 GLN A CA 1
ATOM 826 C C . GLN A 1 109 ? 24.305 13.539 -22.188 1.00 65.88 109 GLN A C 1
ATOM 828 O O . GLN A 1 109 ? 24.329 14.555 -22.895 1.00 65.88 109 GLN A O 1
ATOM 833 N N . PRO A 1 110 ? 23.225 12.740 -22.120 1.00 69.88 110 PRO A N 1
ATOM 834 C CA . PRO A 1 110 ? 21.973 13.055 -22.792 1.00 69.88 110 PRO A CA 1
ATOM 835 C C . PRO A 1 110 ? 21.442 14.417 -22.335 1.00 69.88 110 PRO A C 1
ATOM 837 O O . PRO A 1 110 ? 21.386 14.714 -21.143 1.00 69.88 110 PRO A O 1
ATOM 840 N N . SER A 1 111 ? 21.023 15.257 -23.281 1.00 66.81 111 SER A N 1
ATOM 841 C CA . SER A 1 111 ? 20.448 16.579 -22.991 1.00 66.81 111 SER A CA 1
ATOM 842 C C . SER A 1 111 ? 18.970 16.528 -22.573 1.00 66.81 111 SER A C 1
ATOM 844 O O . SER A 1 111 ? 18.398 17.555 -22.209 1.00 66.81 111 SER A O 1
ATOM 846 N N . ALA A 1 112 ? 18.349 15.347 -22.622 1.00 75.62 112 ALA A N 1
ATOM 847 C CA . ALA A 1 112 ? 16.942 15.105 -22.321 1.00 75.62 112 ALA A CA 1
ATOM 848 C C . ALA A 1 112 ? 16.755 13.773 -21.577 1.00 75.62 112 ALA A C 1
ATOM 850 O O . ALA A 1 112 ? 17.653 12.932 -21.557 1.00 75.62 112 ALA A O 1
ATOM 851 N N . GLN A 1 113 ? 15.574 13.578 -20.979 1.00 79.31 113 GLN A N 1
ATOM 852 C CA . GLN A 1 113 ? 15.215 12.297 -20.367 1.00 79.31 113 GLN A CA 1
ATOM 853 C C . GLN A 1 113 ? 15.196 11.176 -21.420 1.00 79.31 113 GLN A C 1
ATOM 855 O O . GLN A 1 113 ? 14.617 11.389 -22.493 1.00 79.31 113 GLN A O 1
ATOM 860 N N . PRO A 1 114 ? 15.767 9.995 -21.118 1.00 87.06 114 PRO A N 1
ATOM 861 C CA . PRO A 1 114 ? 15.760 8.868 -22.041 1.00 87.06 114 PRO A CA 1
ATOM 862 C C . PRO A 1 114 ? 14.344 8.440 -22.437 1.00 87.06 114 PRO A C 1
ATOM 864 O O . PRO A 1 114 ? 13.443 8.339 -21.599 1.00 87.06 114 PRO A O 1
ATOM 867 N N . GLY A 1 115 ? 14.139 8.181 -23.726 1.00 89.75 115 GLY A N 1
ATOM 868 C CA . GLY A 1 115 ? 12.871 7.706 -24.267 1.00 89.75 115 GLY A CA 1
ATOM 869 C C . GLY A 1 115 ? 12.774 6.182 -24.237 1.00 89.75 115 GLY A C 1
ATOM 870 O O . GLY A 1 115 ? 13.743 5.488 -24.504 1.00 89.75 115 GLY A O 1
ATOM 871 N N . LEU A 1 116 ? 11.589 5.628 -23.964 1.00 91.75 116 LEU A N 1
ATOM 872 C CA . LEU A 1 116 ? 11.382 4.175 -24.031 1.00 91.75 116 LEU A CA 1
ATOM 873 C C . LEU A 1 116 ? 11.521 3.649 -25.471 1.00 91.75 116 LEU A C 1
ATOM 875 O O . LEU A 1 116 ? 10.804 4.117 -26.374 1.00 91.75 116 LEU A O 1
ATOM 879 N N . THR A 1 117 ? 12.339 2.610 -25.657 1.00 91.88 117 THR A N 1
ATOM 880 C CA . THR A 1 117 ? 12.450 1.891 -26.935 1.00 91.88 117 THR A CA 1
ATOM 881 C C . THR A 1 117 ? 11.130 1.189 -27.295 1.00 91.88 117 THR A C 1
ATOM 883 O O . THR A 1 117 ? 10.278 0.940 -26.430 1.00 91.88 117 THR A O 1
ATOM 886 N N . PRO A 1 118 ? 10.902 0.822 -28.572 1.00 90.44 118 PRO A N 1
ATOM 887 C CA . PRO A 1 118 ? 9.749 0.003 -28.948 1.00 90.44 118 PRO A CA 1
ATOM 888 C C . PRO A 1 118 ? 9.688 -1.341 -28.207 1.00 90.44 118 PRO A C 1
ATOM 890 O O . PRO A 1 118 ? 8.593 -1.829 -27.932 1.00 90.44 118 PRO A O 1
ATOM 893 N N . ALA A 1 119 ? 10.837 -1.938 -27.868 1.00 89.31 119 ALA A N 1
ATOM 894 C CA . ALA A 1 119 ? 10.894 -3.158 -27.068 1.00 89.31 119 ALA A CA 1
ATOM 895 C C . ALA A 1 119 ? 10.423 -2.894 -25.630 1.00 89.31 119 ALA A C 1
ATOM 897 O O . ALA A 1 119 ? 9.458 -3.520 -25.198 1.00 89.31 119 ALA A O 1
ATOM 898 N N . ALA A 1 120 ? 10.977 -1.882 -24.955 1.00 91.50 120 ALA A N 1
ATOM 899 C CA . ALA A 1 120 ? 10.560 -1.495 -23.607 1.00 91.50 120 ALA A CA 1
ATOM 900 C C . ALA A 1 120 ? 9.064 -1.125 -23.526 1.00 91.50 120 ALA A C 1
ATOM 902 O O . ALA A 1 120 ? 8.360 -1.532 -22.601 1.00 91.50 120 ALA A O 1
ATOM 903 N N . LYS A 1 121 ? 8.526 -0.416 -24.530 1.00 92.38 121 LYS A N 1
ATOM 904 C CA . LYS A 1 121 ? 7.084 -0.107 -24.613 1.00 92.38 121 LYS A CA 1
ATOM 905 C C . LYS A 1 121 ? 6.221 -1.362 -24.729 1.00 92.38 121 LYS A C 1
ATOM 907 O O . LYS A 1 121 ? 5.173 -1.432 -24.089 1.00 92.38 121 LYS A O 1
ATOM 912 N N . ARG A 1 122 ? 6.642 -2.343 -25.537 1.00 91.44 122 ARG A N 1
ATOM 913 C CA . ARG A 1 122 ? 5.939 -3.630 -25.662 1.00 91.44 122 ARG A CA 1
ATOM 914 C C . ARG A 1 122 ? 5.971 -4.402 -24.348 1.00 91.44 122 ARG A C 1
ATOM 916 O O . ARG A 1 122 ? 4.925 -4.895 -23.943 1.00 91.44 122 ARG A O 1
ATOM 923 N N . THR A 1 123 ? 7.107 -4.422 -23.653 1.00 92.50 123 THR A N 1
ATOM 924 C CA . THR A 1 123 ? 7.235 -5.036 -22.324 1.00 92.50 123 THR A CA 1
ATOM 925 C C . THR A 1 123 ? 6.255 -4.429 -21.322 1.00 92.50 123 THR A C 1
ATOM 927 O O . THR A 1 123 ? 5.526 -5.166 -20.669 1.00 92.50 123 THR A O 1
ATOM 930 N N . LEU A 1 124 ? 6.160 -3.098 -21.228 1.00 92.94 124 LEU A N 1
ATOM 931 C CA . LEU A 1 124 ? 5.197 -2.453 -20.323 1.00 92.94 124 LEU A CA 1
ATOM 932 C C . LEU A 1 124 ? 3.739 -2.721 -20.726 1.00 92.94 124 LEU A C 1
ATOM 934 O O . LEU A 1 124 ? 2.876 -2.877 -19.864 1.00 92.94 124 LEU A O 1
ATOM 938 N N . GLY A 1 125 ? 3.460 -2.819 -22.028 1.00 92.56 125 GLY A N 1
ATOM 939 C CA . GLY A 1 125 ? 2.155 -3.256 -22.527 1.00 92.56 125 GLY A CA 1
ATOM 940 C C . GLY A 1 125 ? 1.823 -4.703 -22.143 1.00 92.56 125 GLY A C 1
ATOM 941 O O . GLY A 1 125 ? 0.688 -4.988 -21.770 1.00 92.56 125 GLY A O 1
ATOM 942 N N . ALA A 1 126 ? 2.807 -5.604 -22.185 1.00 91.50 126 ALA A N 1
ATOM 943 C CA . ALA A 1 126 ? 2.656 -6.992 -21.756 1.00 91.50 126 ALA A CA 1
ATOM 944 C C . ALA A 1 126 ? 2.476 -7.107 -20.234 1.00 91.50 126 ALA A C 1
ATOM 946 O O . ALA A 1 126 ? 1.600 -7.843 -19.789 1.00 91.50 126 ALA A O 1
ATOM 947 N N . ALA A 1 127 ? 3.212 -6.317 -19.447 1.00 91.94 127 ALA A N 1
ATOM 948 C CA . ALA A 1 127 ? 3.040 -6.230 -17.996 1.00 91.94 127 ALA A CA 1
ATOM 949 C C . ALA A 1 127 ? 1.620 -5.770 -17.621 1.00 91.94 127 ALA A C 1
ATOM 951 O O . ALA A 1 127 ? 0.991 -6.340 -16.733 1.00 91.94 127 ALA A O 1
ATOM 952 N N . TYR A 1 128 ? 1.074 -4.790 -18.352 1.00 91.75 128 TYR A N 1
ATOM 953 C CA . TYR A 1 128 ? -0.322 -4.378 -18.200 1.00 91.75 128 TYR A CA 1
ATOM 954 C C . TYR A 1 128 ? -1.308 -5.498 -18.568 1.00 91.75 128 TYR A C 1
ATOM 956 O O . TYR A 1 128 ? -2.268 -5.748 -17.847 1.00 91.75 128 TYR A O 1
ATOM 964 N N . ALA A 1 129 ? -1.083 -6.214 -19.671 1.00 89.19 129 ALA A N 1
ATOM 965 C CA . ALA A 1 129 ? -1.941 -7.341 -20.034 1.00 89.19 129 ALA A CA 1
ATOM 966 C C . ALA A 1 129 ? -1.916 -8.454 -18.967 1.00 89.19 129 ALA A C 1
ATOM 968 O O . ALA A 1 129 ? -2.961 -9.023 -18.647 1.00 89.19 129 ALA A O 1
ATOM 969 N N . GLN A 1 130 ? -0.746 -8.728 -18.383 1.00 87.88 130 GLN A N 1
ATOM 970 C CA . GLN A 1 130 ? -0.587 -9.679 -17.282 1.00 87.88 130 GLN A CA 1
ATOM 971 C C . GLN A 1 130 ? -1.332 -9.228 -16.022 1.00 87.88 130 GLN A C 1
ATOM 973 O O . GLN A 1 130 ? -2.007 -10.055 -15.411 1.00 87.88 130 GLN A O 1
ATOM 978 N N . SER A 1 131 ? -1.284 -7.940 -15.665 1.00 86.00 131 SER A N 1
ATOM 979 C CA . SER A 1 131 ? -1.997 -7.429 -14.487 1.00 86.00 131 SER A CA 1
ATOM 980 C C . SER A 1 131 ? -3.512 -7.586 -14.623 1.00 86.00 131 SER A C 1
ATOM 982 O O . SER A 1 131 ? -4.184 -8.089 -13.722 1.00 86.00 131 SER A O 1
ATOM 984 N N . GLN A 1 132 ? -4.043 -7.284 -15.811 1.00 86.38 132 GLN A N 1
ATOM 985 C CA . GLN A 1 132 ? -5.455 -7.494 -16.128 1.00 86.38 132 GLN A CA 1
ATOM 986 C C . GLN A 1 132 ? -5.839 -8.981 -16.066 1.00 86.38 132 GLN A C 1
ATOM 988 O O . GLN A 1 132 ? -6.907 -9.316 -15.557 1.00 86.38 132 GLN A O 1
ATOM 993 N N . ALA A 1 133 ? -4.973 -9.879 -16.550 1.00 81.75 133 ALA A N 1
ATOM 994 C CA . ALA A 1 133 ? -5.198 -11.324 -16.492 1.00 81.75 133 ALA A CA 1
ATOM 995 C C . ALA A 1 133 ? -5.123 -11.886 -15.060 1.00 81.75 133 ALA A C 1
ATOM 997 O O . ALA A 1 133 ? -5.810 -12.857 -14.744 1.00 81.75 133 ALA A O 1
ATOM 998 N N . ALA A 1 134 ? -4.315 -11.271 -14.193 1.00 78.88 134 ALA A N 1
ATOM 999 C CA . ALA A 1 134 ? -4.230 -11.587 -12.770 1.00 78.88 134 ALA A CA 1
ATOM 1000 C C . ALA A 1 134 ? -5.390 -10.993 -11.944 1.00 78.88 134 ALA A C 1
ATOM 1002 O O . ALA A 1 134 ? -5.539 -11.339 -10.771 1.00 78.88 134 ALA A O 1
ATOM 1003 N N . GLY A 1 135 ? -6.231 -10.144 -12.549 1.00 77.69 135 GLY A N 1
ATOM 1004 C CA . GLY A 1 135 ? -7.376 -9.508 -11.897 1.00 77.69 135 GLY A CA 1
ATOM 1005 C C . GLY A 1 135 ? -7.014 -8.311 -11.014 1.00 77.69 135 GLY A C 1
ATOM 1006 O O . GLY A 1 135 ? -7.860 -7.862 -10.245 1.00 77.69 135 GLY A O 1
ATOM 1007 N N . VAL A 1 136 ? -5.790 -7.785 -11.124 1.00 79.88 136 VAL A N 1
ATOM 1008 C CA . VAL A 1 136 ? -5.306 -6.657 -10.317 1.00 79.88 136 VAL A CA 1
ATOM 1009 C C . VAL A 1 136 ? -5.323 -5.355 -11.122 1.00 79.88 136 VAL A C 1
ATOM 1011 O O . VAL A 1 136 ? -4.992 -5.318 -12.307 1.00 79.88 136 VAL A O 1
ATOM 1014 N N . SER A 1 137 ? -5.729 -4.259 -10.477 1.00 79.94 137 SER A N 1
ATOM 1015 C CA . SER A 1 137 ? -5.917 -2.943 -11.111 1.00 79.94 137 SER A CA 1
ATOM 1016 C C . SER A 1 137 ? -4.656 -2.068 -11.132 1.00 79.94 137 SER A C 1
ATOM 1018 O O . SER A 1 137 ? -4.746 -0.867 -11.386 1.00 79.94 137 SER A O 1
ATOM 1020 N N . TYR A 1 138 ? -3.492 -2.644 -10.832 1.00 86.12 138 TYR A N 1
ATOM 1021 C CA . TYR A 1 138 ? -2.197 -1.969 -10.793 1.00 86.12 138 TYR A CA 1
ATOM 1022 C C . TYR A 1 138 ? -1.128 -2.806 -11.504 1.00 86.12 138 TYR A C 1
ATOM 1024 O O . TYR A 1 138 ? -1.313 -3.996 -11.726 1.00 86.12 138 TYR A O 1
ATOM 1032 N N . ILE A 1 139 ? 0.004 -2.190 -11.839 1.00 91.25 139 ILE A N 1
ATOM 1033 C CA . ILE A 1 139 ? 1.168 -2.834 -12.454 1.00 91.25 139 ILE A CA 1
ATOM 1034 C C . ILE A 1 139 ? 2.337 -2.733 -11.474 1.00 91.25 139 ILE A C 1
ATOM 1036 O O . ILE A 1 139 ? 2.899 -1.648 -11.279 1.00 91.25 139 ILE A O 1
ATOM 1040 N N . GLY A 1 140 ? 2.694 -3.850 -10.845 1.00 91.00 140 GLY A N 1
ATOM 1041 C CA . GLY A 1 140 ? 3.844 -3.951 -9.944 1.00 91.00 140 GLY A CA 1
ATOM 1042 C C . GLY A 1 140 ? 5.131 -4.454 -10.628 1.00 91.00 140 GLY A C 1
ATOM 1043 O O . GLY A 1 140 ? 5.097 -4.859 -11.800 1.00 91.00 140 GLY A O 1
ATOM 1044 N N . PRO A 1 141 ? 6.285 -4.404 -9.933 1.00 92.19 141 PRO A N 1
ATOM 1045 C CA . PRO A 1 141 ? 7.580 -4.818 -10.478 1.00 92.19 141 PRO A CA 1
ATOM 1046 C C . PRO A 1 141 ? 7.621 -6.276 -10.955 1.00 92.19 141 PRO A C 1
ATOM 1048 O O . PRO A 1 141 ? 8.325 -6.592 -11.912 1.00 92.19 141 PRO A O 1
ATOM 1051 N N . GLU A 1 142 ? 6.837 -7.153 -10.336 1.00 90.00 142 GLU A N 1
ATOM 1052 C CA . GLU A 1 142 ? 6.649 -8.558 -10.690 1.00 90.00 142 GLU A CA 1
ATOM 1053 C C . GLU A 1 142 ? 5.987 -8.738 -12.060 1.00 90.00 142 GLU A C 1
ATOM 1055 O O . GLU A 1 142 ? 6.410 -9.601 -12.824 1.00 90.00 142 GLU A O 1
ATOM 1060 N N . HIS A 1 143 ? 5.039 -7.870 -12.428 1.00 92.19 143 HIS A N 1
ATOM 1061 C CA . HIS A 1 143 ? 4.446 -7.851 -13.768 1.00 92.19 143 HIS A CA 1
ATOM 1062 C C . HIS A 1 143 ? 5.468 -7.408 -14.820 1.00 92.19 143 HIS A C 1
ATOM 1064 O O . HIS A 1 143 ? 5.562 -7.981 -15.903 1.00 92.19 143 HIS A O 1
ATOM 1070 N N . ILE A 1 144 ? 6.272 -6.390 -14.499 1.00 92.94 144 ILE A N 1
ATOM 1071 C CA . ILE A 1 144 ? 7.330 -5.902 -15.393 1.00 92.94 144 ILE A CA 1
ATOM 1072 C C . ILE A 1 144 ? 8.392 -6.990 -15.587 1.00 92.94 144 ILE A C 1
ATOM 1074 O O . ILE A 1 144 ? 8.793 -7.268 -16.717 1.00 92.94 144 ILE A O 1
ATOM 1078 N N . LEU A 1 145 ? 8.812 -7.640 -14.501 1.00 91.56 145 LEU A N 1
ATOM 1079 C CA . LEU A 1 145 ? 9.778 -8.731 -14.527 1.00 91.56 145 LEU A CA 1
ATOM 1080 C C . LEU A 1 145 ? 9.235 -9.941 -15.300 1.00 91.56 145 LEU A C 1
ATOM 1082 O O . LEU A 1 145 ? 9.915 -10.445 -16.190 1.00 91.56 145 LEU A O 1
ATOM 1086 N N . ALA A 1 146 ? 8.001 -10.370 -15.032 1.00 89.50 146 ALA A N 1
ATOM 1087 C CA . ALA A 1 146 ? 7.356 -11.462 -15.757 1.00 89.50 146 ALA A CA 1
ATOM 1088 C C . ALA A 1 146 ? 7.288 -11.187 -17.266 1.00 89.50 146 ALA A C 1
ATOM 1090 O O . ALA A 1 146 ? 7.599 -12.078 -18.059 1.00 89.50 146 ALA A O 1
ATOM 1091 N N . ALA A 1 147 ? 6.940 -9.959 -17.664 1.00 91.50 147 ALA A N 1
ATOM 1092 C CA . ALA A 1 147 ? 6.887 -9.536 -19.059 1.00 91.50 147 ALA A CA 1
ATOM 1093 C C . ALA A 1 147 ? 8.270 -9.489 -19.731 1.00 91.50 147 ALA A C 1
ATOM 1095 O O . ALA A 1 147 ? 8.402 -9.914 -20.879 1.00 91.50 147 ALA A O 1
ATOM 1096 N N . LEU A 1 148 ? 9.307 -9.010 -19.029 1.00 90.31 148 LEU A N 1
ATOM 1097 C CA . LEU A 1 148 ? 10.694 -9.031 -19.519 1.00 90.31 148 LEU A CA 1
ATOM 1098 C C . LEU A 1 148 ? 11.167 -10.459 -19.806 1.00 90.31 148 LEU A C 1
ATOM 1100 O O . LEU A 1 148 ? 11.856 -10.700 -20.792 1.00 90.31 148 LEU A O 1
ATOM 1104 N N . LEU A 1 149 ? 10.792 -11.401 -18.942 1.00 86.44 149 LEU A N 1
ATOM 1105 C CA . LEU A 1 149 ? 11.215 -12.798 -19.018 1.00 86.44 149 LEU A CA 1
ATOM 1106 C C . LEU A 1 149 ? 10.388 -13.628 -20.006 1.00 86.44 149 LEU A C 1
ATOM 1108 O O . LEU A 1 149 ? 10.901 -14.588 -20.584 1.00 86.44 149 LEU A O 1
ATOM 1112 N N . GLY A 1 150 ? 9.111 -13.277 -20.177 1.00 81.69 150 GLY A N 1
ATOM 1113 C CA . GLY A 1 150 ? 8.168 -13.992 -21.035 1.00 81.69 150 GLY A CA 1
ATOM 1114 C C . GLY A 1 150 ? 8.382 -13.740 -22.529 1.00 81.69 150 GLY A C 1
ATOM 1115 O O . GLY A 1 150 ? 8.108 -14.625 -23.339 1.00 81.69 150 GLY A O 1
ATOM 1116 N N . ASP A 1 151 ? 8.905 -12.570 -22.908 1.00 81.19 151 ASP A N 1
ATOM 1117 C CA . ASP A 1 151 ? 9.241 -12.264 -24.300 1.00 81.19 151 ASP A CA 1
ATOM 1118 C C . ASP A 1 151 ? 10.677 -12.706 -24.620 1.00 81.19 151 ASP A C 1
ATOM 1120 O O . ASP A 1 151 ? 11.668 -12.081 -24.225 1.00 81.19 151 ASP A O 1
ATOM 1124 N N . SER A 1 152 ? 10.786 -13.807 -25.371 1.00 70.44 152 SER A N 1
ATOM 1125 C CA . SER A 1 152 ? 12.060 -14.416 -25.740 1.00 70.44 152 SER A CA 1
ATOM 1126 C C . SER A 1 152 ? 12.937 -13.584 -26.660 1.00 70.44 152 SER A C 1
ATOM 1128 O O . SER A 1 152 ? 14.132 -13.888 -26.750 1.00 70.44 152 SER A O 1
ATOM 1130 N N . ASP A 1 153 ? 12.357 -12.573 -27.304 1.00 76.06 153 ASP A N 1
ATOM 1131 C CA . ASP A 1 153 ? 13.030 -11.697 -28.255 1.00 76.06 153 ASP A CA 1
ATOM 1132 C C . ASP A 1 153 ? 13.588 -10.431 -27.588 1.00 76.06 153 ASP A C 1
ATOM 1134 O O . ASP A 1 153 ? 14.257 -9.627 -28.250 1.00 76.06 153 ASP A O 1
ATOM 1138 N N . THR A 1 154 ? 13.375 -10.252 -26.281 1.00 77.50 154 THR A N 1
ATOM 1139 C CA . THR A 1 154 ? 13.996 -9.163 -25.516 1.00 77.50 154 THR A CA 1
ATOM 1140 C C . THR A 1 154 ? 15.481 -9.429 -25.293 1.00 77.50 154 THR A C 1
ATOM 1142 O O . THR A 1 154 ? 15.929 -10.576 -25.171 1.00 77.50 154 THR A O 1
ATOM 1145 N N . GLY A 1 155 ? 16.282 -8.363 -25.241 1.00 76.38 155 GLY A N 1
ATOM 1146 C CA . GLY A 1 155 ? 17.695 -8.504 -24.900 1.00 76.38 155 GLY A CA 1
ATOM 1147 C C . GLY A 1 155 ? 17.893 -8.967 -23.457 1.00 76.38 155 GLY A C 1
ATOM 1148 O O . GLY A 1 155 ? 18.733 -9.830 -23.207 1.00 76.38 155 GLY A O 1
ATOM 1149 N N . ALA A 1 156 ? 17.008 -8.534 -22.555 1.00 75.75 156 ALA A N 1
ATOM 1150 C CA . ALA A 1 156 ? 16.892 -9.037 -21.188 1.00 75.75 156 ALA A CA 1
ATOM 1151 C C . ALA A 1 156 ? 16.767 -10.576 -21.112 1.00 75.75 156 ALA A C 1
ATOM 1153 O O . ALA A 1 156 ? 17.556 -11.230 -20.428 1.00 75.75 156 ALA A O 1
ATOM 1154 N N . ALA A 1 157 ? 15.825 -11.184 -21.845 1.00 78.44 157 ALA A N 1
ATOM 1155 C CA . ALA A 1 157 ? 15.644 -12.638 -21.834 1.00 78.44 157 ALA A CA 1
ATOM 1156 C C . ALA A 1 157 ? 16.823 -13.391 -22.471 1.00 78.44 157 ALA A C 1
ATOM 1158 O O . ALA A 1 157 ? 17.191 -14.472 -22.008 1.00 78.44 157 ALA A O 1
ATOM 1159 N N . ARG A 1 158 ? 17.437 -12.836 -23.526 1.00 81.44 158 ARG A N 1
ATOM 1160 C CA . ARG A 1 158 ? 18.636 -13.429 -24.146 1.00 81.44 158 ARG A CA 1
ATOM 1161 C C . ARG A 1 158 ? 19.819 -13.461 -23.186 1.00 81.44 158 ARG A C 1
ATOM 1163 O O . ARG A 1 158 ? 20.496 -14.483 -23.113 1.00 81.44 158 ARG A O 1
ATOM 1170 N N . LEU A 1 159 ? 20.039 -12.374 -22.452 1.00 78.75 159 LEU A N 1
ATOM 1171 C CA . LEU A 1 159 ? 21.119 -12.266 -21.479 1.00 78.75 159 LEU A CA 1
ATOM 1172 C C . LEU A 1 159 ? 20.980 -13.314 -20.370 1.00 78.75 159 LEU A C 1
ATOM 1174 O O . LEU A 1 159 ? 21.914 -14.057 -20.096 1.00 78.75 159 LEU A O 1
ATOM 1178 N N . LEU A 1 160 ? 19.784 -13.449 -19.799 1.00 78.00 160 LEU A N 1
ATOM 1179 C CA . LEU A 1 160 ? 19.531 -14.420 -18.732 1.00 78.00 160 LEU A CA 1
ATOM 1180 C C . LEU A 1 160 ? 19.703 -15.875 -19.190 1.00 78.00 160 LEU A C 1
ATOM 1182 O O . LEU A 1 160 ? 20.184 -16.712 -18.430 1.00 78.00 160 LEU A O 1
ATOM 1186 N N . ARG A 1 161 ? 19.363 -16.188 -20.447 1.00 80.56 161 ARG A N 1
ATOM 1187 C CA . ARG A 1 161 ? 19.639 -17.517 -21.021 1.00 80.56 161 ARG A CA 1
ATOM 1188 C C . ARG A 1 161 ? 21.123 -17.775 -21.234 1.00 80.56 161 ARG A C 1
ATOM 1190 O O . ARG A 1 161 ? 21.544 -18.919 -21.090 1.00 80.56 161 ARG A O 1
ATOM 1197 N N . ALA A 1 162 ? 21.898 -16.752 -21.598 1.00 77.12 162 ALA A N 1
ATOM 1198 C CA . ALA A 1 162 ? 23.346 -16.883 -21.745 1.00 77.12 162 ALA A CA 1
ATOM 1199 C C . ALA A 1 162 ? 24.013 -17.256 -20.409 1.00 77.12 162 ALA A C 1
ATOM 1201 O O . ALA A 1 162 ? 24.939 -18.061 -20.400 1.00 77.12 162 ALA A O 1
ATOM 1202 N N . GLU A 1 163 ? 23.453 -16.779 -19.295 1.00 73.69 163 GLU A N 1
ATOM 1203 C CA . GLU A 1 163 ? 23.836 -17.141 -17.922 1.00 73.69 163 GLU A CA 1
ATOM 1204 C C . GLU A 1 163 ? 23.256 -18.494 -17.447 1.00 73.69 163 GLU A C 1
ATOM 1206 O O . GLU A 1 163 ? 23.400 -18.876 -16.288 1.00 73.69 163 GLU A O 1
ATOM 1211 N N . GLY A 1 164 ? 22.582 -19.247 -18.325 1.00 71.94 164 GLY A N 1
ATOM 1212 C CA . GLY A 1 164 ? 22.037 -20.573 -18.015 1.00 71.94 164 GLY A CA 1
ATOM 1213 C C . GLY A 1 164 ? 20.736 -20.568 -17.204 1.00 71.94 164 GLY A C 1
ATOM 1214 O O . GLY A 1 164 ? 20.324 -21.623 -16.718 1.00 71.94 164 GLY A O 1
ATOM 1215 N N . MET A 1 165 ? 20.067 -19.418 -17.060 1.00 77.75 165 MET A N 1
ATOM 1216 C CA . MET A 1 165 ? 18.825 -19.315 -16.291 1.00 77.75 165 MET A CA 1
ATOM 1217 C C . MET A 1 165 ? 17.601 -19.760 -17.100 1.00 77.75 165 MET A C 1
ATOM 1219 O O . MET A 1 165 ? 17.411 -19.390 -18.263 1.00 77.75 165 MET A O 1
ATOM 1223 N N . ASP A 1 166 ? 16.705 -20.503 -16.448 1.00 77.50 166 ASP A N 1
ATOM 1224 C CA . ASP A 1 166 ? 15.412 -20.877 -17.020 1.00 77.50 166 ASP A CA 1
ATOM 1225 C C . ASP A 1 166 ? 14.425 -19.701 -16.939 1.00 77.50 166 ASP A C 1
ATOM 1227 O O . ASP A 1 166 ? 13.675 -19.538 -15.972 1.00 77.50 166 ASP A O 1
ATOM 1231 N N . THR A 1 167 ? 14.423 -18.884 -17.995 1.00 78.38 167 THR A N 1
ATOM 1232 C CA . THR A 1 167 ? 13.525 -17.727 -18.147 1.00 78.38 167 THR A CA 1
ATOM 1233 C C . THR A 1 167 ? 12.038 -18.088 -18.046 1.00 78.38 167 THR A C 1
ATOM 1235 O O . THR A 1 167 ? 11.255 -17.257 -17.593 1.00 78.38 167 THR A O 1
ATOM 1238 N N . GLN A 1 168 ? 11.632 -19.313 -18.412 1.00 79.06 168 GLN A N 1
ATOM 1239 C CA . GLN A 1 168 ? 10.223 -19.721 -18.349 1.00 79.06 168 GLN A CA 1
ATOM 1240 C C . GLN A 1 168 ? 9.796 -20.040 -16.919 1.00 79.06 168 GLN A C 1
ATOM 1242 O O . GLN A 1 168 ? 8.733 -19.601 -16.483 1.00 79.06 168 GLN A O 1
ATOM 1247 N N . LYS A 1 169 ? 10.640 -20.751 -16.166 1.00 79.31 169 LYS A N 1
ATOM 1248 C CA . LYS A 1 169 ? 10.396 -21.022 -14.743 1.00 79.31 169 LYS A CA 1
ATOM 1249 C C . LYS A 1 169 ? 10.345 -19.727 -13.927 1.00 79.31 169 LYS A C 1
ATOM 1251 O O . LYS A 1 169 ? 9.451 -19.553 -13.103 1.00 79.31 169 LYS A O 1
ATOM 1256 N N . LEU A 1 170 ? 11.277 -18.815 -14.192 1.00 77.25 170 LEU A N 1
ATOM 1257 C CA . LEU A 1 170 ? 11.350 -17.483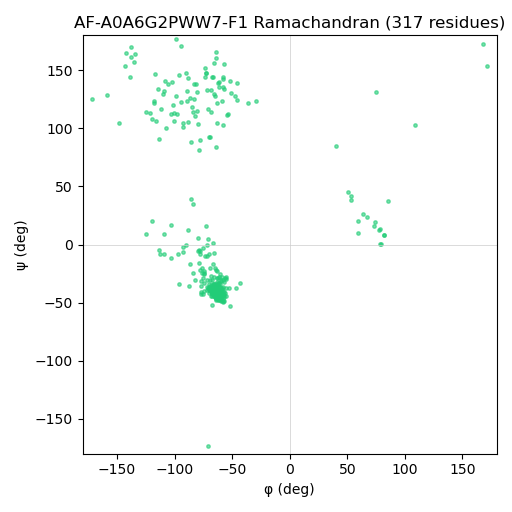 -13.587 1.00 77.25 170 LEU A CA 1
ATOM 1258 C C . LEU A 1 170 ? 10.118 -16.623 -13.913 1.00 77.25 170 LEU A C 1
ATOM 1260 O O . LEU A 1 170 ? 9.514 -16.048 -13.010 1.00 77.25 170 LEU A O 1
ATOM 1264 N N . SER A 1 171 ? 9.713 -16.580 -15.187 1.00 80.88 171 SER A N 1
ATOM 1265 C CA . SER A 1 171 ? 8.509 -15.861 -15.623 1.00 80.88 171 SER A CA 1
ATOM 1266 C C . SER A 1 171 ? 7.253 -16.424 -14.951 1.00 80.88 171 SER A C 1
ATOM 1268 O O . SER A 1 171 ? 6.482 -15.668 -14.369 1.00 80.88 171 SER A O 1
ATOM 1270 N N . GLY A 1 172 ? 7.094 -17.752 -14.914 1.00 81.56 172 GLY A N 1
ATOM 1271 C CA . GLY A 1 172 ? 5.951 -18.397 -14.265 1.00 81.56 172 GLY A CA 1
ATOM 1272 C C . GLY A 1 172 ? 5.859 -18.124 -12.759 1.00 81.56 172 GLY A C 1
ATOM 1273 O O . GLY A 1 172 ? 4.760 -17.959 -12.234 1.00 81.56 172 GLY A O 1
ATOM 1274 N N . LEU A 1 173 ? 6.993 -18.028 -12.059 1.00 78.81 173 LEU A N 1
ATOM 1275 C CA . LEU A 1 173 ? 7.027 -17.657 -10.641 1.00 78.81 173 LEU A CA 1
ATOM 1276 C C . LEU A 1 173 ? 6.697 -16.180 -10.419 1.00 78.81 173 LEU A C 1
ATOM 1278 O O . LEU A 1 173 ? 5.956 -15.861 -9.492 1.00 78.81 173 LEU A O 1
ATOM 1282 N N . ALA A 1 174 ? 7.181 -15.291 -11.287 1.00 78.38 174 ALA A N 1
ATOM 1283 C CA . ALA A 1 174 ? 6.815 -13.879 -11.250 1.00 78.38 174 ALA A CA 1
ATOM 1284 C C . ALA A 1 174 ? 5.313 -13.676 -11.528 1.00 78.38 174 ALA A C 1
ATOM 1286 O O . ALA A 1 174 ? 4.655 -12.919 -10.820 1.00 78.38 174 ALA A O 1
ATOM 1287 N N . GLU A 1 175 ? 4.730 -14.423 -12.471 1.00 80.94 175 GLU A N 1
ATOM 1288 C CA . GLU A 1 175 ? 3.282 -14.429 -12.714 1.00 80.94 175 GLU A CA 1
ATOM 1289 C C . GLU A 1 175 ? 2.486 -15.007 -11.534 1.00 80.94 175 GLU A C 1
ATOM 1291 O O . GLU A 1 175 ? 1.398 -14.525 -11.215 1.00 80.94 175 GLU A O 1
ATOM 1296 N N . GLN A 1 176 ? 2.998 -16.042 -10.865 1.00 81.19 176 GLN A N 1
ATOM 1297 C CA . GLN A 1 176 ? 2.370 -16.584 -9.658 1.00 81.19 176 GLN A CA 1
ATOM 1298 C C . GLN A 1 176 ? 2.427 -15.592 -8.500 1.00 81.19 176 GLN A C 1
ATOM 1300 O O . GLN A 1 176 ? 1.422 -15.417 -7.811 1.00 81.19 176 GLN A O 1
ATOM 1305 N N . ALA A 1 177 ? 3.557 -14.916 -8.303 1.00 74.94 177 ALA A N 1
ATOM 1306 C CA . ALA A 1 177 ? 3.686 -13.857 -7.314 1.00 74.94 177 ALA A CA 1
ATOM 1307 C C . ALA A 1 177 ? 2.688 -12.729 -7.594 1.00 74.94 177 ALA A C 1
ATOM 1309 O O . ALA A 1 177 ? 1.898 -12.404 -6.713 1.00 74.94 177 ALA A O 1
ATOM 1310 N N . ALA A 1 178 ? 2.607 -12.270 -8.846 1.00 72.06 178 ALA A N 1
ATOM 1311 C CA . ALA A 1 178 ? 1.639 -11.272 -9.303 1.00 72.06 178 ALA A CA 1
ATOM 1312 C C . ALA A 1 178 ? 0.176 -11.661 -9.010 1.00 72.06 178 ALA A C 1
ATOM 1314 O O . ALA A 1 178 ? -0.642 -10.822 -8.647 1.00 72.06 178 ALA A O 1
ATOM 1315 N N . ARG A 1 179 ? -0.170 -12.951 -9.122 1.00 70.69 179 ARG A N 1
ATOM 1316 C CA . ARG A 1 179 ? -1.514 -13.462 -8.783 1.00 70.69 179 ARG A CA 1
ATOM 1317 C C . ARG A 1 179 ? -1.747 -13.602 -7.283 1.00 70.69 179 ARG A C 1
ATOM 1319 O O . ARG A 1 179 ? -2.886 -13.480 -6.833 1.00 70.69 179 ARG A O 1
ATOM 1326 N N . THR A 1 180 ? -0.695 -13.902 -6.527 1.00 58.84 180 THR A N 1
ATOM 1327 C CA . THR A 1 180 ? -0.751 -14.086 -5.070 1.00 58.84 180 THR A CA 1
ATOM 1328 C C . THR A 1 180 ? -0.855 -12.740 -4.348 1.00 58.84 180 THR A C 1
ATOM 1330 O O . THR A 1 180 ? -1.396 -12.687 -3.247 1.00 58.84 180 THR A O 1
ATOM 1333 N N . GLU A 1 181 ? -0.472 -11.638 -5.000 1.00 50.28 181 GLU A N 1
ATOM 1334 C CA . GLU A 1 181 ? -0.757 -10.268 -4.549 1.00 50.28 181 GLU A CA 1
ATOM 1335 C C . GLU A 1 181 ? -2.241 -9.845 -4.672 1.00 50.28 181 GLU A C 1
ATOM 1337 O O . GLU A 1 181 ? -2.607 -8.731 -4.305 1.00 50.28 181 GLU A O 1
ATOM 1342 N N . ASN A 1 182 ? -3.148 -10.756 -5.063 1.00 37.91 182 ASN A N 1
ATOM 1343 C CA . ASN A 1 182 ? -4.566 -10.651 -4.676 1.00 37.91 182 ASN A CA 1
ATOM 1344 C C . ASN A 1 182 ? -4.779 -10.812 -3.152 1.00 37.91 182 ASN A C 1
ATOM 1346 O O . ASN A 1 182 ? -5.888 -10.615 -2.654 1.00 37.91 182 ASN A O 1
ATOM 1350 N N . ALA A 1 183 ? -3.739 -11.163 -2.389 1.00 39.88 183 ALA A N 1
ATOM 1351 C CA . ALA A 1 183 ? -3.676 -10.877 -0.964 1.00 39.88 183 ALA A CA 1
ATOM 1352 C C . ALA A 1 183 ? -3.233 -9.415 -0.781 1.00 39.88 183 ALA A C 1
ATOM 1354 O O . ALA A 1 183 ? -2.250 -9.016 -1.402 1.00 39.88 183 ALA A O 1
ATOM 1355 N N . PRO A 1 184 ? -3.935 -8.620 0.048 1.00 36.19 184 PRO A N 1
ATOM 1356 C CA . PRO A 1 184 ? -3.725 -7.180 0.155 1.00 36.19 184 PRO A CA 1
ATOM 1357 C C . PRO A 1 184 ? -2.235 -6.858 0.284 1.00 36.19 184 PRO A C 1
ATOM 1359 O O . PRO A 1 184 ? -1.556 -7.449 1.126 1.00 36.19 184 PRO A O 1
ATOM 1362 N N . ALA A 1 185 ? -1.777 -5.956 -0.594 1.00 34.56 185 ALA A N 1
ATOM 1363 C CA . ALA A 1 185 ? -0.437 -5.386 -0.646 1.00 34.56 185 ALA A CA 1
ATOM 1364 C C . ALA A 1 185 ? 0.206 -5.342 0.741 1.00 34.56 185 ALA A C 1
ATOM 1366 O O . ALA A 1 185 ? -0.373 -4.777 1.664 1.00 34.56 185 ALA A O 1
ATOM 1367 N N . GLU A 1 186 ? 1.373 -5.975 0.858 1.00 34.81 186 GLU A N 1
ATOM 1368 C CA . GLU A 1 186 ? 2.210 -5.961 2.052 1.00 34.81 186 GLU A CA 1
ATOM 1369 C C . GLU A 1 186 ? 1.428 -6.059 3.373 1.00 34.81 186 GLU A C 1
ATOM 1371 O O . GLU A 1 186 ? 1.299 -5.092 4.123 1.00 34.81 186 GLU A O 1
ATOM 1376 N N . ARG A 1 187 ? 1.110 -7.283 3.804 1.00 37.28 187 ARG A N 1
ATOM 1377 C CA . ARG A 1 187 ? 1.410 -7.556 5.213 1.00 37.28 187 ARG A CA 1
ATOM 1378 C C . ARG A 1 187 ? 2.929 -7.469 5.347 1.00 37.28 187 ARG A C 1
ATOM 1380 O O . ARG A 1 187 ? 3.619 -8.489 5.316 1.00 37.28 187 ARG A O 1
ATOM 1387 N N . LYS A 1 188 ? 3.453 -6.245 5.529 1.00 41.31 188 LYS A N 1
ATOM 1388 C CA . LYS A 1 188 ? 4.528 -6.042 6.504 1.00 41.31 188 LYS A CA 1
ATOM 1389 C C . LYS A 1 188 ? 4.163 -6.982 7.641 1.00 41.31 188 LYS A C 1
ATOM 1391 O O . LYS A 1 188 ? 3.030 -6.918 8.124 1.00 41.31 188 LYS A O 1
ATOM 1396 N N . GLN A 1 189 ? 5.040 -7.922 7.995 1.00 38.50 189 GLN A N 1
ATOM 1397 C CA . GLN A 1 189 ? 4.856 -8.583 9.284 1.00 38.50 189 GLN A CA 1
ATOM 1398 C C . GLN A 1 189 ? 4.567 -7.455 10.272 1.00 38.50 189 GLN A C 1
ATOM 1400 O O . GLN A 1 189 ? 5.327 -6.480 10.229 1.00 38.50 189 GLN A O 1
ATOM 1405 N N . PRO A 1 190 ? 3.439 -7.496 11.005 1.00 48.81 190 PRO A N 1
ATOM 1406 C CA . PRO A 1 190 ? 3.045 -6.369 11.826 1.00 48.81 190 PRO A CA 1
ATOM 1407 C C . PRO A 1 190 ? 4.235 -6.060 12.727 1.00 48.81 190 PRO A C 1
ATOM 1409 O O . PRO A 1 190 ? 4.657 -6.901 13.521 1.00 48.81 190 PRO A O 1
ATOM 1412 N N . ALA A 1 191 ? 4.876 -4.913 12.489 1.00 62.16 191 ALA A N 1
ATOM 1413 C CA . ALA A 1 191 ? 6.105 -4.559 13.192 1.00 62.16 191 ALA A CA 1
ATOM 1414 C C . ALA A 1 191 ? 5.787 -4.274 14.665 1.00 62.16 191 ALA A C 1
ATOM 1416 O O . ALA A 1 191 ? 6.661 -4.337 15.528 1.00 62.16 191 ALA A O 1
ATOM 1417 N N . THR A 1 192 ? 4.514 -3.977 14.924 1.00 78.50 192 THR A N 1
ATOM 1418 C CA . THR A 1 192 ? 3.935 -3.601 16.200 1.00 78.50 192 THR A CA 1
ATOM 1419 C C . THR A 1 192 ? 2.592 -4.306 16.398 1.00 78.50 192 THR A C 1
ATOM 1421 O O . THR A 1 192 ? 1.960 -4.751 15.438 1.00 78.50 192 THR A O 1
ATOM 1424 N N . THR A 1 193 ? 2.122 -4.381 17.643 1.00 82.25 193 THR A N 1
ATOM 1425 C CA . THR A 1 193 ? 0.780 -4.908 17.953 1.00 82.25 193 THR A CA 1
ATOM 1426 C C . THR A 1 193 ? -0.291 -4.019 17.314 1.00 82.25 193 THR A C 1
ATOM 1428 O O . THR A 1 193 ? -1.328 -4.505 16.869 1.00 82.25 193 THR A O 1
ATOM 1431 N N . LEU A 1 194 ? -0.019 -2.713 17.210 1.00 86.25 194 LEU A N 1
ATOM 1432 C CA . LEU A 1 194 ? -0.871 -1.772 16.488 1.00 86.25 194 LEU A CA 1
ATOM 1433 C C . LEU A 1 194 ? -1.045 -2.141 15.007 1.00 86.25 194 LEU A C 1
ATOM 1435 O O . LEU A 1 194 ? -2.146 -1.992 14.501 1.00 86.25 194 LEU A O 1
ATOM 1439 N N . ASP A 1 195 ? -0.016 -2.633 14.314 1.00 85.06 195 ASP A N 1
ATOM 1440 C CA . ASP A 1 195 ? -0.151 -3.030 12.902 1.00 85.06 195 ASP A CA 1
ATOM 1441 C C . ASP A 1 195 ? -0.925 -4.356 12.736 1.00 85.06 195 ASP A C 1
ATOM 1443 O O . ASP A 1 195 ? -1.480 -4.618 11.672 1.00 85.06 195 ASP A O 1
ATOM 1447 N N . GLU A 1 196 ? -0.968 -5.209 13.768 1.00 86.50 196 GLU A N 1
ATOM 1448 C CA . GLU A 1 196 ? -1.734 -6.467 13.747 1.00 86.50 196 GLU A CA 1
ATOM 1449 C C . GLU A 1 196 ? -3.239 -6.214 13.902 1.00 86.50 196 GLU A C 1
ATOM 1451 O O . GLU A 1 196 ? -4.048 -6.828 13.206 1.00 86.50 196 GLU A O 1
ATOM 1456 N N . TYR A 1 197 ? -3.607 -5.305 14.809 1.00 88.94 197 TY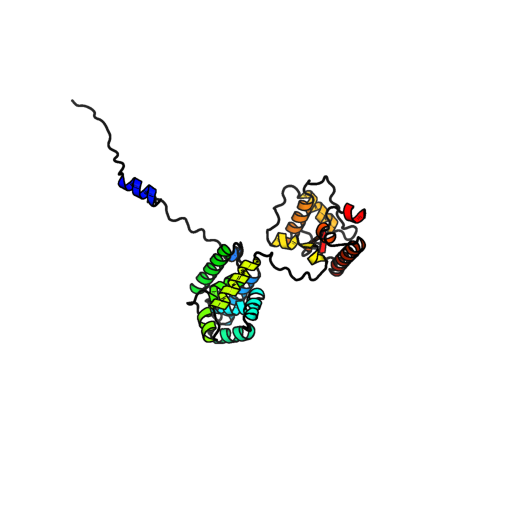R A N 1
ATOM 1457 C CA . TYR A 1 197 ? -4.999 -5.007 15.166 1.00 88.94 197 TYR A CA 1
ATOM 1458 C C . TYR A 1 197 ? -5.476 -3.637 14.666 1.00 88.94 197 TYR A C 1
ATOM 1460 O O . TYR A 1 197 ? -6.538 -3.164 15.065 1.00 88.94 197 TYR A O 1
ATOM 1468 N N . GLY A 1 198 ? -4.689 -2.969 13.829 1.00 90.62 198 GLY A N 1
ATOM 1469 C CA . GLY A 1 198 ? -4.969 -1.635 13.316 1.00 90.62 198 GLY A CA 1
ATOM 1470 C C . GLY A 1 198 ? -5.149 -1.626 11.805 1.00 90.62 198 GLY A C 1
ATOM 1471 O O . GLY A 1 198 ? -4.508 -2.370 11.067 1.00 90.62 198 GLY A O 1
ATOM 1472 N N . ARG A 1 199 ? -6.019 -0.734 11.338 1.00 92.75 199 ARG A N 1
ATOM 1473 C CA . ARG A 1 199 ? -6.239 -0.422 9.925 1.00 92.75 199 ARG A CA 1
ATOM 1474 C C . ARG A 1 199 ? -5.743 0.995 9.652 1.00 92.75 199 ARG A C 1
ATOM 1476 O O . ARG A 1 199 ? -6.263 1.950 10.229 1.00 92.75 199 ARG A O 1
ATOM 1483 N N . ASP A 1 200 ? -4.732 1.138 8.798 1.00 94.44 200 ASP A N 1
ATOM 1484 C CA . ASP A 1 200 ? -4.155 2.443 8.456 1.00 94.44 200 ASP A CA 1
ATOM 1485 C C . ASP A 1 200 ? -5.022 3.165 7.412 1.00 94.44 200 ASP A C 1
ATOM 1487 O O . ASP A 1 200 ? -5.015 2.842 6.223 1.00 94.44 200 ASP A O 1
ATOM 1491 N N . LEU A 1 201 ? -5.786 4.157 7.868 1.00 95.81 201 LEU A N 1
ATOM 1492 C CA . LEU A 1 201 ? -6.668 4.946 7.010 1.00 95.81 201 LEU A CA 1
ATOM 1493 C C . LEU A 1 201 ? -5.883 5.937 6.144 1.00 95.81 201 LEU A C 1
ATOM 1495 O O . LEU A 1 201 ? -6.354 6.327 5.080 1.00 95.81 201 LEU A O 1
ATOM 1499 N N . THR A 1 202 ? -4.686 6.350 6.564 1.00 93.75 202 THR A N 1
ATOM 1500 C CA . THR A 1 202 ? -3.835 7.247 5.773 1.00 93.75 202 THR A CA 1
ATOM 1501 C C . THR A 1 202 ? -3.287 6.525 4.548 1.00 93.75 202 THR A C 1
ATOM 1503 O O . THR A 1 202 ? -3.299 7.083 3.451 1.00 93.75 202 THR A O 1
ATOM 1506 N N . ASP A 1 203 ? -2.856 5.276 4.702 1.00 92.38 203 ASP A N 1
ATOM 1507 C CA . ASP A 1 203 ? -2.380 4.470 3.578 1.00 92.38 203 ASP A CA 1
ATOM 1508 C C . ASP A 1 203 ? -3.523 4.076 2.633 1.00 92.38 203 ASP A C 1
ATOM 1510 O O . ASP A 1 203 ? -3.368 4.126 1.410 1.00 92.38 203 ASP A O 1
ATOM 1514 N N . GLU A 1 204 ? -4.715 3.792 3.161 1.00 91.31 204 GLU A N 1
ATOM 1515 C CA . GLU A 1 204 ? -5.902 3.584 2.328 1.00 91.31 204 GLU A CA 1
ATOM 1516 C C . GLU A 1 204 ? -6.338 4.844 1.570 1.00 91.31 204 GLU A C 1
ATOM 1518 O O . GLU A 1 204 ? -6.737 4.750 0.406 1.00 91.31 204 GLU A O 1
ATOM 1523 N N . ALA A 1 205 ? -6.213 6.022 2.187 1.00 90.62 205 ALA A N 1
ATOM 1524 C CA . ALA A 1 205 ? -6.466 7.298 1.530 1.00 90.62 205 ALA A CA 1
ATOM 1525 C C . ALA A 1 205 ? -5.471 7.547 0.384 1.00 90.62 205 ALA A C 1
ATOM 1527 O O . ALA A 1 205 ? -5.891 7.898 -0.719 1.00 90.62 205 ALA A O 1
ATOM 1528 N N . LYS A 1 206 ? -4.168 7.302 0.600 1.00 89.50 206 LYS A N 1
ATOM 1529 C CA . LYS A 1 206 ? -3.133 7.387 -0.454 1.00 89.50 206 LYS A CA 1
ATOM 1530 C C . LYS A 1 206 ? -3.410 6.429 -1.609 1.00 89.50 206 LYS A C 1
ATOM 1532 O O . LYS A 1 206 ? -3.216 6.787 -2.767 1.00 89.50 206 LYS A O 1
ATOM 1537 N N . ALA A 1 207 ? -3.880 5.224 -1.294 1.00 86.44 207 ALA A N 1
ATOM 1538 C CA . ALA A 1 207 ? -4.244 4.212 -2.278 1.00 86.44 207 ALA A CA 1
ATOM 1539 C C . ALA A 1 207 ? -5.587 4.491 -2.985 1.00 86.44 207 ALA A C 1
ATOM 1541 O O . ALA A 1 207 ? -5.980 3.712 -3.852 1.00 86.44 207 ALA A O 1
ATOM 1542 N N . GLY A 1 208 ? -6.311 5.558 -2.617 1.00 87.94 208 GLY A N 1
ATOM 1543 C CA . GLY A 1 208 ? -7.612 5.900 -3.197 1.00 87.94 208 GLY A CA 1
ATOM 1544 C C . GLY A 1 208 ? -8.723 4.897 -2.869 1.00 87.94 208 GLY A C 1
ATOM 1545 O O . GLY A 1 208 ? -9.677 4.779 -3.632 1.00 87.94 208 GLY A O 1
ATOM 1546 N N . LYS A 1 209 ? -8.586 4.146 -1.768 1.00 89.00 209 LYS A N 1
ATOM 1547 C CA . LYS A 1 209 ? -9.547 3.116 -1.338 1.00 89.00 209 LYS A CA 1
ATOM 1548 C C . LYS A 1 209 ? -10.693 3.664 -0.487 1.00 89.00 209 LYS A C 1
ATOM 1550 O O . LYS A 1 209 ? -11.681 2.964 -0.304 1.00 89.00 209 LYS A O 1
ATOM 1555 N N . LEU A 1 210 ? -10.542 4.871 0.059 1.00 87.56 210 LEU A N 1
ATOM 1556 C CA . LEU A 1 210 ? -11.573 5.517 0.870 1.00 87.56 210 LEU A CA 1
ATOM 1557 C C . LEU A 1 210 ? -12.596 6.227 -0.016 1.00 87.56 210 LEU A C 1
ATOM 1559 O O . LEU A 1 210 ? -12.223 6.930 -0.958 1.00 87.56 210 LEU A O 1
ATOM 1563 N N . ASP A 1 211 ? -13.871 6.104 0.340 1.00 87.88 211 ASP A N 1
ATOM 1564 C CA . ASP A 1 211 ? -14.950 6.801 -0.350 1.00 87.88 211 ASP A CA 1
ATOM 1565 C C . ASP A 1 211 ? -14.854 8.325 -0.139 1.00 87.88 211 ASP A C 1
ATOM 1567 O O . ASP A 1 211 ? -14.463 8.792 0.938 1.00 87.88 211 ASP A O 1
ATOM 1571 N N . PRO A 1 212 ? -15.205 9.147 -1.145 1.00 86.00 212 PRO A N 1
ATOM 1572 C CA . PRO A 1 212 ? -15.196 10.596 -0.993 1.00 86.00 212 PRO A CA 1
ATOM 1573 C C . PRO A 1 212 ? -16.240 11.035 0.038 1.00 86.00 212 PRO A C 1
ATOM 1575 O O . PRO A 1 212 ? -17.425 10.708 -0.064 1.00 86.00 212 PRO A O 1
ATOM 1578 N N . VAL A 1 213 ? -15.811 11.832 1.014 1.00 90.62 213 VAL A N 1
ATOM 1579 C CA . VAL A 1 213 ? -16.686 12.281 2.099 1.00 90.62 213 VAL A CA 1
ATOM 1580 C C . VAL A 1 213 ? -17.469 13.523 1.676 1.00 90.62 213 VAL A C 1
ATOM 1582 O O . VAL A 1 213 ? -16.897 14.577 1.400 1.00 90.62 213 VAL A O 1
ATOM 1585 N N . VAL A 1 214 ? -18.800 13.421 1.650 1.00 87.25 214 VAL A N 1
ATOM 1586 C CA . VAL A 1 214 ? -19.699 14.510 1.233 1.00 87.25 214 VAL A CA 1
ATOM 1587 C C . VAL A 1 214 ? -20.451 15.077 2.437 1.00 87.25 214 VAL A C 1
ATOM 1589 O O . VAL A 1 214 ? -21.031 14.336 3.225 1.00 87.25 214 VAL A O 1
ATOM 1592 N N . GLY A 1 215 ? -20.477 16.408 2.563 1.00 90.69 215 GLY A N 1
ATOM 1593 C CA . GLY A 1 215 ? -21.334 17.103 3.533 1.00 90.69 215 GLY A CA 1
ATOM 1594 C C . GLY A 1 215 ? -20.887 17.025 4.997 1.00 90.69 215 GLY A C 1
ATOM 1595 O O . GLY A 1 215 ? -21.714 17.256 5.870 1.00 90.69 215 GLY A O 1
ATOM 1596 N N . ARG A 1 216 ? -19.610 16.707 5.268 1.00 95.00 216 ARG A N 1
ATOM 1597 C CA . ARG A 1 216 ? -19.024 16.618 6.628 1.00 95.00 216 ARG A CA 1
ATOM 1598 C C . ARG A 1 216 ? -17.854 17.578 6.873 1.00 95.00 216 ARG A C 1
ATOM 1600 O O . ARG A 1 216 ? -17.006 17.339 7.729 1.00 95.00 216 ARG A O 1
ATOM 1607 N N . ALA A 1 217 ? -17.751 18.633 6.065 1.00 93.62 217 ALA A N 1
ATOM 1608 C 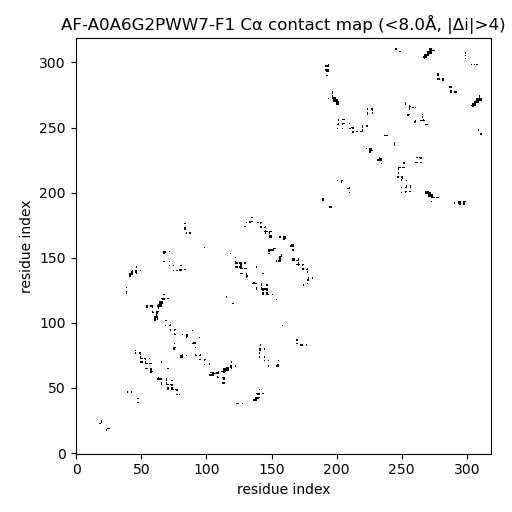CA . ALA A 1 217 ? -16.596 19.529 6.083 1.00 93.62 217 ALA A CA 1
ATOM 1609 C C . ALA A 1 217 ? -16.428 20.249 7.432 1.00 93.62 217 ALA A C 1
ATOM 1611 O O . ALA A 1 217 ? -15.303 20.392 7.905 1.00 93.62 217 ALA A O 1
ATOM 1612 N N . GLU A 1 218 ? -17.530 20.663 8.063 1.00 95.69 218 GLU A N 1
ATOM 1613 C CA . GLU A 1 218 ? -17.503 21.366 9.350 1.00 95.69 218 GLU A CA 1
ATOM 1614 C C . GLU A 1 218 ? -17.040 20.448 10.487 1.00 95.69 218 GLU A C 1
ATOM 1616 O O . GLU A 1 218 ? -16.185 20.834 11.283 1.00 95.69 218 GLU A O 1
ATOM 1621 N N . GLU A 1 219 ? -17.540 19.212 10.545 1.00 97.12 219 GLU A N 1
ATOM 1622 C CA . GLU A 1 219 ? -17.153 18.249 11.578 1.00 97.12 219 GLU A CA 1
ATOM 1623 C C . GLU A 1 219 ? -15.690 17.802 11.430 1.00 97.12 219 GLU A C 1
ATOM 1625 O O . GLU A 1 219 ? -14.985 17.630 12.431 1.00 97.12 219 GLU A O 1
ATOM 1630 N N . ILE A 1 220 ? -15.203 17.649 10.192 1.00 96.50 220 ILE A N 1
ATOM 1631 C CA . ILE A 1 220 ? -13.787 17.357 9.924 1.00 96.50 220 ILE A CA 1
ATOM 1632 C C . ILE A 1 220 ? -12.913 18.539 10.367 1.00 96.50 220 ILE A C 1
ATOM 1634 O O . ILE A 1 220 ? -11.905 18.328 11.042 1.00 96.50 220 ILE A O 1
ATOM 1638 N N . GLU A 1 221 ? -13.304 19.777 10.052 1.00 96.00 221 GLU A N 1
ATOM 1639 C CA . GLU A 1 221 ? -12.579 20.985 10.470 1.00 96.00 221 GLU A CA 1
ATOM 1640 C C . GLU A 1 221 ? -12.492 21.097 12.000 1.00 96.00 221 GLU A C 1
ATOM 1642 O O . GLU A 1 221 ? -11.411 21.297 12.554 1.00 96.00 221 GLU A O 1
ATOM 1647 N N . GLN A 1 222 ? -13.604 20.875 12.708 1.00 97.06 222 GLN A N 1
ATOM 1648 C CA . GLN A 1 222 ? -13.624 20.857 14.175 1.00 97.06 222 GLN A CA 1
ATOM 1649 C C . GLN A 1 222 ? -12.716 19.764 14.752 1.00 97.06 222 GLN A C 1
ATOM 1651 O O . GLN A 1 222 ? -12.027 19.978 15.752 1.00 97.06 222 GLN A O 1
ATOM 1656 N N . THR A 1 223 ? -12.685 18.592 14.114 1.00 97.38 223 THR A N 1
ATOM 1657 C CA . THR A 1 223 ? -11.806 17.485 14.512 1.00 97.38 223 THR A CA 1
ATOM 1658 C C . THR A 1 223 ? -10.333 17.882 14.371 1.00 97.38 223 THR A C 1
ATOM 1660 O O . THR A 1 223 ? -9.554 17.691 15.309 1.00 97.38 223 THR A O 1
ATOM 1663 N N . VAL A 1 224 ? -9.960 18.505 13.248 1.00 96.75 224 VAL A N 1
ATOM 1664 C CA . VAL A 1 224 ? -8.615 19.054 12.998 1.00 96.75 224 VAL A CA 1
ATOM 1665 C C . VAL A 1 224 ? -8.239 20.114 14.037 1.00 96.75 224 VAL A C 1
ATOM 1667 O O . VAL A 1 224 ? -7.128 20.081 14.578 1.00 96.75 224 VAL A O 1
ATOM 1670 N N . GLU A 1 225 ? -9.157 21.025 14.368 1.00 95.81 225 GLU A N 1
ATOM 1671 C CA . GLU A 1 225 ? -8.927 22.078 15.360 1.00 95.81 225 GLU A CA 1
ATOM 1672 C C . GLU A 1 225 ? -8.625 21.489 16.745 1.00 95.81 225 GLU A C 1
ATOM 1674 O O . GLU A 1 225 ? -7.657 21.888 17.396 1.00 95.81 225 GLU A O 1
ATOM 1679 N N . ILE A 1 226 ? -9.420 20.509 17.193 1.00 97.19 226 ILE A N 1
ATOM 1680 C CA . ILE A 1 226 ? -9.229 19.854 18.494 1.00 97.19 226 ILE A CA 1
ATOM 1681 C C . ILE A 1 226 ? -7.898 19.095 18.527 1.00 97.19 226 ILE A C 1
ATOM 1683 O O . ILE A 1 226 ? -7.142 19.252 19.488 1.00 97.19 226 ILE A O 1
ATOM 1687 N N . LEU A 1 227 ? -7.588 18.313 17.488 1.00 96.31 227 LEU A N 1
ATOM 1688 C CA . LEU A 1 227 ? -6.346 17.534 17.397 1.00 96.31 227 LEU A CA 1
ATOM 1689 C C . LEU A 1 227 ? -5.089 18.415 17.380 1.00 96.31 227 LEU A C 1
ATOM 1691 O O . LEU A 1 227 ? -4.037 17.996 17.862 1.00 96.31 227 LEU A O 1
ATOM 1695 N N . SER A 1 228 ? -5.197 19.643 16.871 1.00 94.69 228 SER A N 1
ATOM 1696 C CA . SER A 1 228 ? -4.087 20.603 16.790 1.00 94.69 228 SER A CA 1
ATOM 1697 C C . SER A 1 228 ? -3.785 21.313 18.119 1.00 94.69 228 SER A C 1
ATOM 1699 O O . SER A 1 228 ? -2.825 22.082 18.219 1.00 94.69 228 SER A O 1
ATOM 1701 N N . ARG A 1 229 ? -4.582 21.082 19.173 1.00 94.62 229 ARG A N 1
ATOM 1702 C CA . ARG A 1 229 ? -4.358 21.680 20.498 1.00 94.62 229 ARG A CA 1
ATOM 1703 C C . ARG A 1 229 ? -3.155 21.038 21.191 1.00 94.62 229 ARG A C 1
ATOM 1705 O O . ARG A 1 229 ? -2.906 19.845 21.085 1.00 94.62 229 ARG A O 1
ATOM 1712 N N . ARG A 1 230 ? -2.435 21.823 21.999 1.00 90.81 230 ARG A N 1
ATOM 1713 C CA . ARG A 1 230 ? -1.309 21.320 22.818 1.00 90.81 230 ARG A CA 1
ATOM 1714 C C . ARG A 1 230 ? -1.741 20.388 23.952 1.00 90.81 230 ARG A C 1
ATOM 1716 O O . ARG A 1 230 ? -0.945 19.585 24.422 1.00 90.81 230 ARG A O 1
ATOM 1723 N N . SER A 1 231 ? -2.968 20.537 24.440 1.00 91.81 231 SER A N 1
ATOM 1724 C CA . SER A 1 231 ? -3.532 19.721 25.513 1.00 91.81 231 SER A CA 1
ATOM 1725 C C . SER A 1 231 ? -5.009 19.455 25.249 1.00 91.81 231 SER A C 1
ATOM 1727 O O . SER A 1 231 ? -5.675 20.243 24.574 1.00 91.81 231 SER A O 1
ATOM 1729 N N . LYS A 1 232 ? -5.519 18.338 25.788 1.00 92.62 232 LYS A N 1
ATOM 1730 C CA . LYS A 1 232 ? -6.901 17.870 25.567 1.00 92.62 232 LYS A CA 1
ATOM 1731 C C . LYS A 1 232 ? -7.245 17.756 24.074 1.00 92.62 232 LYS A C 1
ATOM 1733 O O . LYS A 1 232 ? -8.337 18.115 23.645 1.00 92.62 232 LYS A O 1
ATOM 1738 N N . ASN A 1 233 ? -6.305 17.234 23.301 1.00 94.06 233 ASN A N 1
ATOM 1739 C CA . ASN A 1 233 ? -6.385 17.031 21.858 1.00 94.06 233 ASN A CA 1
ATOM 1740 C C . ASN A 1 233 ? -7.099 15.723 21.477 1.00 94.06 233 ASN A C 1
ATOM 1742 O O . ASN A 1 233 ? -6.724 15.073 20.512 1.00 94.06 233 ASN A O 1
ATOM 1746 N N . ASN A 1 234 ? -8.104 15.318 22.255 1.00 94.88 234 ASN A N 1
ATOM 1747 C CA . ASN A 1 234 ? -8.813 14.049 22.086 1.00 94.88 234 ASN A CA 1
ATOM 1748 C C . ASN A 1 234 ? -10.259 14.363 21.670 1.00 94.88 234 ASN A C 1
ATOM 1750 O O . ASN A 1 234 ? -11.090 14.613 22.550 1.00 94.88 234 ASN A O 1
ATOM 1754 N N . PRO A 1 235 ? -10.562 14.453 20.362 1.00 96.62 235 PRO A N 1
ATOM 1755 C CA . PRO A 1 235 ? -11.924 14.680 19.893 1.00 96.62 235 PRO A CA 1
ATOM 1756 C C . PRO A 1 235 ? -12.808 13.463 20.195 1.00 96.62 235 PRO A C 1
ATOM 1758 O O . PRO A 1 235 ? -12.363 12.321 20.107 1.00 96.62 235 PRO A O 1
ATOM 1761 N N . VAL A 1 236 ? -14.077 13.709 20.525 1.00 95.50 236 VAL A N 1
ATOM 1762 C CA . VAL A 1 236 ? -15.087 12.658 20.716 1.00 95.50 236 VA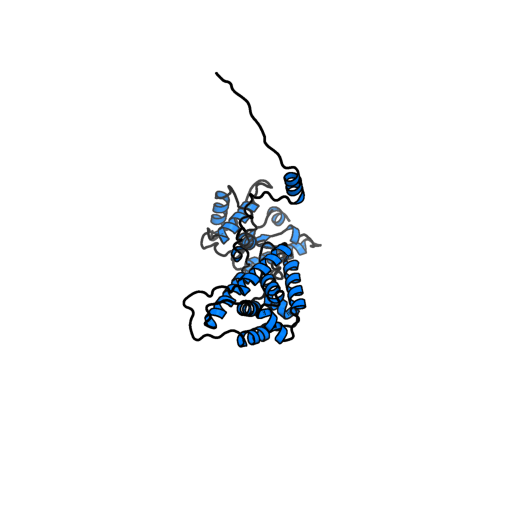L A CA 1
ATOM 1763 C C . VAL A 1 236 ? -16.271 12.965 19.810 1.00 95.50 236 VAL A C 1
ATOM 1765 O O . VAL A 1 236 ? -16.957 13.969 19.999 1.00 95.50 236 VAL A O 1
ATOM 1768 N N . LEU A 1 237 ? -16.504 12.100 18.821 1.00 94.56 237 LEU A N 1
ATOM 1769 C CA . LEU A 1 237 ? -17.602 12.237 17.863 1.00 94.56 237 LEU A CA 1
ATOM 1770 C C . LEU A 1 237 ? -18.894 11.655 18.455 1.00 94.56 237 LEU A C 1
ATOM 1772 O O . LEU A 1 237 ? -19.013 10.447 18.680 1.00 94.56 237 LEU A O 1
ATOM 1776 N N . ILE A 1 238 ? -19.883 12.515 18.702 1.00 92.88 238 ILE A N 1
ATOM 1777 C CA . ILE A 1 238 ? -21.162 12.145 19.326 1.00 92.88 238 ILE A CA 1
ATOM 1778 C C . ILE A 1 238 ? -22.264 12.125 18.263 1.00 92.88 238 ILE A C 1
ATOM 1780 O O . ILE A 1 238 ? -22.327 12.992 17.400 1.00 92.88 238 ILE A O 1
ATOM 1784 N N . GLY A 1 239 ? -23.138 11.121 18.325 1.00 93.00 239 GLY A N 1
ATOM 1785 C CA . GLY A 1 239 ? -24.267 10.960 17.409 1.00 93.00 239 GLY A CA 1
ATOM 1786 C C . GLY A 1 239 ? -24.904 9.579 17.534 1.00 93.00 239 GLY A C 1
ATOM 1787 O O . GLY A 1 239 ? -24.364 8.710 18.228 1.00 93.00 239 GLY A O 1
ATOM 1788 N N . GLU A 1 240 ? -26.027 9.366 16.858 1.00 91.88 240 GLU A N 1
ATOM 1789 C CA . GLU A 1 240 ? -26.681 8.055 16.795 1.00 91.88 240 GLU A CA 1
ATOM 1790 C C . GLU A 1 240 ? -25.802 7.025 16.046 1.00 91.88 240 GLU A C 1
ATOM 1792 O O . GLU A 1 240 ? -24.916 7.408 15.272 1.00 91.88 240 GLU A O 1
ATOM 1797 N N . PRO A 1 241 ? -25.971 5.712 16.281 1.00 88.38 241 PRO A N 1
ATOM 1798 C CA . PRO A 1 241 ? -25.296 4.681 15.492 1.00 88.38 241 PRO A CA 1
ATOM 1799 C C . PRO A 1 241 ? -25.637 4.798 13.999 1.00 88.38 241 PRO A C 1
ATOM 1801 O O . PRO A 1 241 ? -26.767 5.105 13.634 1.00 88.38 241 PRO A O 1
ATOM 1804 N N . GLY A 1 242 ? -24.661 4.553 13.123 1.00 86.88 242 GLY A N 1
ATOM 1805 C CA . GLY A 1 242 ? -24.884 4.533 11.670 1.00 86.88 242 GLY A CA 1
ATOM 1806 C C . GLY A 1 242 ? -24.969 5.899 10.975 1.00 86.88 242 GLY A C 1
ATOM 1807 O O . GLY A 1 242 ? -25.072 5.942 9.756 1.00 86.88 242 GLY A O 1
ATOM 1808 N N . VAL A 1 243 ? -24.839 7.024 11.690 1.00 90.62 243 VAL A N 1
ATOM 1809 C CA . VAL A 1 243 ? -24.868 8.379 11.082 1.00 90.62 243 VAL A CA 1
ATOM 1810 C C . VAL A 1 243 ? -23.619 8.738 10.258 1.00 90.62 243 VAL A C 1
ATOM 1812 O O . VAL A 1 243 ? -23.527 9.843 9.719 1.00 90.62 243 VAL A O 1
ATOM 1815 N N . GLY A 1 244 ? -22.646 7.826 10.165 1.00 90.75 244 GLY A N 1
ATOM 1816 C CA . GLY A 1 244 ? -21.411 8.020 9.402 1.00 90.75 244 GLY A CA 1
ATOM 1817 C C . GLY A 1 244 ? -20.302 8.748 10.166 1.00 90.75 244 GLY A C 1
ATOM 1818 O O . GLY A 1 244 ? -19.572 9.532 9.571 1.00 90.75 244 GLY A O 1
ATOM 1819 N N . LYS A 1 245 ? -20.145 8.505 11.476 1.00 94.50 245 LYS A N 1
ATOM 1820 C CA . LYS A 1 245 ? -19.026 9.071 12.263 1.00 94.50 245 LYS A CA 1
ATOM 1821 C C . LYS A 1 245 ? -17.667 8.646 11.705 1.00 94.50 245 LYS A C 1
ATOM 1823 O O . LYS A 1 245 ? -16.751 9.456 11.642 1.00 94.50 245 LYS A O 1
ATOM 1828 N N . THR A 1 246 ? -17.569 7.402 11.243 1.00 92.94 246 THR A N 1
ATOM 1829 C CA . THR A 1 246 ? -16.378 6.843 10.593 1.00 92.94 246 THR A CA 1
ATOM 1830 C C . THR A 1 246 ? -15.978 7.644 9.354 1.00 92.94 246 THR A C 1
ATOM 1832 O O . THR A 1 246 ? -14.796 7.910 9.166 1.00 92.94 246 THR A O 1
ATOM 1835 N N . ALA A 1 247 ? -16.948 8.156 8.587 1.00 94.56 247 ALA A N 1
ATOM 1836 C CA . ALA A 1 247 ? -16.675 8.986 7.414 1.00 94.56 247 ALA A CA 1
ATOM 1837 C C . ALA A 1 247 ? -15.963 10.304 7.773 1.00 94.56 247 ALA A C 1
ATOM 1839 O O . ALA A 1 247 ? -15.176 10.814 6.986 1.00 94.56 247 ALA A O 1
ATOM 1840 N N . ILE A 1 248 ? -16.173 10.855 8.976 1.00 95.88 248 ILE A N 1
ATOM 1841 C CA . ILE A 1 248 ? -15.429 12.041 9.443 1.00 95.88 248 ILE A CA 1
ATOM 1842 C C . ILE A 1 248 ? -13.941 11.696 9.615 1.00 95.88 248 ILE A C 1
ATOM 1844 O O . ILE A 1 248 ? -13.070 12.494 9.274 1.00 95.88 248 ILE A O 1
ATOM 1848 N N . VAL A 1 249 ? -13.637 10.495 10.107 1.00 96.44 249 VAL A N 1
ATOM 1849 C CA . VAL A 1 249 ? -12.260 10.026 10.328 1.00 96.44 249 VAL A CA 1
ATOM 1850 C C . VAL A 1 249 ? -11.572 9.670 9.010 1.00 96.44 249 VAL A C 1
ATOM 1852 O O . VAL A 1 249 ? -10.411 10.020 8.806 1.00 96.44 249 VAL A O 1
ATOM 1855 N N . GLU A 1 250 ? -12.292 9.044 8.083 1.00 95.50 250 GLU A N 1
ATOM 1856 C CA . GLU A 1 250 ? -11.812 8.801 6.718 1.00 95.50 250 GLU A CA 1
ATOM 1857 C C . GLU A 1 250 ? -11.533 10.123 5.985 1.00 95.50 250 GLU A C 1
ATOM 1859 O O . GLU A 1 250 ? -10.485 10.282 5.360 1.00 95.50 250 GLU A O 1
ATOM 1864 N N . GLY A 1 251 ? -12.407 11.121 6.151 1.00 96.00 251 GLY A N 1
ATOM 1865 C CA . GLY A 1 251 ? -12.212 12.469 5.613 1.00 96.00 251 GLY A CA 1
ATOM 1866 C C . GLY A 1 251 ? -11.023 13.205 6.238 1.00 96.00 251 GLY A C 1
ATOM 1867 O O . GLY A 1 251 ? -10.292 13.909 5.539 1.00 96.00 251 GLY A O 1
ATOM 1868 N N . LEU A 1 252 ? -10.765 13.002 7.535 1.00 97.31 252 LEU A N 1
ATOM 1869 C CA . LEU A 1 252 ? -9.547 13.485 8.190 1.00 97.31 252 LEU A CA 1
ATOM 1870 C C . LEU A 1 252 ? -8.294 12.863 7.553 1.00 97.31 252 LEU A C 1
ATOM 1872 O O . LEU A 1 252 ? -7.346 13.589 7.254 1.00 97.31 252 LEU A O 1
ATOM 1876 N N . ALA A 1 253 ? -8.287 11.548 7.317 1.00 96.88 253 ALA A N 1
ATOM 1877 C CA . ALA A 1 253 ? -7.166 10.866 6.670 1.00 96.88 253 ALA A CA 1
ATOM 1878 C C . ALA A 1 253 ? -6.928 11.393 5.244 1.00 96.88 253 ALA A C 1
ATOM 1880 O O . ALA A 1 253 ? -5.789 11.705 4.891 1.00 96.88 253 ALA A O 1
ATOM 1881 N N . GLN A 1 254 ? -7.997 11.586 4.461 1.00 94.50 254 GLN A N 1
ATOM 1882 C CA . GLN A 1 254 ? -7.933 12.204 3.131 1.00 94.50 254 GLN A CA 1
ATOM 1883 C C . GLN A 1 254 ? -7.311 13.607 3.179 1.00 94.50 254 GLN A C 1
ATOM 1885 O O . GLN A 1 254 ? -6.415 13.903 2.389 1.00 94.50 254 GLN A O 1
ATOM 1890 N N . ARG A 1 255 ? -7.715 14.456 4.134 1.00 95.25 255 ARG A N 1
ATOM 1891 C CA . ARG A 1 255 ? -7.147 15.805 4.291 1.00 95.25 255 ARG A CA 1
ATOM 1892 C C . ARG A 1 255 ? -5.678 15.810 4.686 1.00 95.25 255 ARG A C 1
ATOM 1894 O O . ARG A 1 255 ? -4.925 16.639 4.180 1.00 95.25 255 ARG A O 1
ATOM 1901 N N . ILE A 1 256 ? -5.257 14.898 5.563 1.00 95.12 256 ILE A N 1
ATOM 1902 C CA . ILE A 1 256 ? -3.842 14.769 5.936 1.00 95.12 256 ILE A CA 1
ATOM 1903 C C . ILE A 1 256 ? -3.006 14.398 4.705 1.00 95.12 256 ILE A C 1
ATOM 1905 O O . ILE A 1 256 ? -1.982 15.031 4.460 1.00 95.12 256 ILE A O 1
ATOM 1909 N N . VAL A 1 257 ? -3.469 13.438 3.893 1.00 93.81 257 VAL A N 1
ATOM 1910 C CA . VAL A 1 257 ? -2.792 13.032 2.647 1.00 93.81 257 VAL A CA 1
ATOM 1911 C C . VAL A 1 257 ? -2.759 14.160 1.615 1.00 93.81 257 VAL A C 1
ATOM 1913 O O . VAL A 1 257 ? -1.742 14.354 0.954 1.00 93.81 257 VAL A O 1
ATOM 1916 N N . ALA A 1 258 ? -3.840 14.932 1.497 1.00 91.38 258 ALA A N 1
ATOM 1917 C CA . ALA A 1 258 ? -3.905 16.095 0.614 1.00 91.38 258 ALA A CA 1
ATOM 1918 C C . ALA A 1 258 ? -3.071 17.295 1.112 1.00 91.38 258 ALA A C 1
ATOM 1920 O O . ALA A 1 258 ? -2.896 18.268 0.380 1.00 91.38 258 ALA A O 1
ATOM 1921 N N . GLY A 1 259 ? -2.556 17.252 2.347 1.00 91.88 259 GLY A N 1
ATOM 1922 C CA . GLY A 1 259 ? -1.840 18.367 2.970 1.00 91.88 259 GLY A CA 1
ATOM 1923 C C . GLY A 1 259 ? -2.746 19.530 3.393 1.00 91.88 259 GLY A C 1
ATOM 1924 O O . GLY A 1 259 ? -2.249 20.617 3.681 1.00 91.88 259 GLY A O 1
ATOM 1925 N N . GLU A 1 260 ? -4.061 19.310 3.467 1.00 92.88 260 GLU A N 1
ATOM 1926 C CA . GLU A 1 260 ? -5.088 20.288 3.856 1.00 92.88 260 GLU A CA 1
ATOM 1927 C C . GLU A 1 260 ? -5.280 20.352 5.383 1.00 92.88 260 GLU A C 1
ATOM 1929 O O . GLU A 1 260 ? -6.396 20.446 5.895 1.00 92.88 260 GLU A O 1
ATOM 1934 N N . VAL A 1 261 ? -4.184 20.258 6.138 1.00 95.62 261 VAL A N 1
ATOM 1935 C CA . VAL A 1 261 ? -4.178 20.307 7.606 1.00 95.62 261 VAL A CA 1
ATOM 1936 C C . VAL A 1 261 ? -3.050 21.211 8.116 1.00 95.62 261 VAL A C 1
ATOM 1938 O O . VAL A 1 261 ? -2.054 21.411 7.413 1.00 95.62 261 VAL A O 1
ATOM 1941 N N . PRO A 1 262 ? -3.158 21.752 9.344 1.00 94.00 262 PRO A N 1
ATOM 1942 C CA . PRO A 1 262 ? -2.071 22.499 9.968 1.00 94.00 262 PRO A CA 1
ATOM 1943 C C . PRO A 1 262 ? -0.786 21.671 10.078 1.00 94.00 262 PRO A C 1
ATOM 1945 O O . PRO A 1 262 ? -0.834 20.446 10.202 1.00 94.00 262 PRO A O 1
ATOM 1948 N N . ASP A 1 263 ? 0.367 22.344 10.139 1.00 91.19 263 ASP A N 1
ATOM 1949 C CA . ASP A 1 263 ? 1.684 21.692 10.256 1.00 91.19 263 ASP A CA 1
ATOM 1950 C C . ASP A 1 263 ? 1.778 20.741 11.454 1.00 91.19 263 ASP A C 1
ATOM 1952 O O . ASP A 1 263 ? 2.502 19.751 11.415 1.00 91.19 263 ASP A O 1
ATOM 1956 N N . THR A 1 264 ? 1.002 20.995 12.510 1.00 92.12 264 THR A N 1
ATOM 1957 C CA . THR A 1 264 ? 0.926 20.119 13.681 1.00 92.12 264 THR A CA 1
ATOM 1958 C C . THR A 1 264 ? 0.390 18.733 13.373 1.00 92.12 264 THR A C 1
ATOM 1960 O O . THR A 1 264 ? 0.655 17.850 14.178 1.00 92.12 264 THR A O 1
ATOM 1963 N N . LEU A 1 265 ? -0.372 18.544 12.289 1.00 93.62 265 LEU A N 1
ATOM 1964 C CA . LEU A 1 265 ? -0.985 17.275 11.873 1.00 93.62 265 LEU A CA 1
ATOM 1965 C C . LEU A 1 265 ? -0.421 16.720 10.560 1.00 93.62 265 LEU A C 1
ATOM 1967 O O . LEU A 1 265 ? -0.796 15.611 10.177 1.00 93.62 265 LEU A O 1
ATOM 1971 N N . LYS A 1 266 ? 0.472 17.454 9.885 1.00 90.75 266 LYS A N 1
ATOM 1972 C CA . LYS A 1 266 ? 1.141 16.956 8.681 1.00 90.75 266 LYS A CA 1
ATOM 1973 C C . LYS A 1 266 ? 1.890 15.661 8.973 1.00 90.75 266 LYS A C 1
ATOM 1975 O O . LYS A 1 266 ? 2.418 15.468 10.069 1.00 90.75 266 LYS A O 1
ATOM 1980 N N . ASP A 1 267 ? 1.879 14.777 7.982 1.00 88.12 267 ASP A N 1
ATOM 1981 C CA . ASP A 1 267 ? 2.575 13.487 7.979 1.00 88.12 267 ASP A CA 1
ATOM 1982 C C . ASP A 1 267 ? 2.180 12.519 9.109 1.00 88.12 267 ASP A C 1
ATOM 1984 O O . ASP A 1 267 ? 2.808 11.473 9.283 1.00 88.12 267 ASP A O 1
ATOM 1988 N N . LYS A 1 268 ? 1.122 12.821 9.875 1.00 94.06 268 LYS A N 1
ATOM 1989 C CA . LYS A 1 268 ? 0.603 11.890 10.877 1.00 94.06 268 LYS A CA 1
ATOM 1990 C C . LYS A 1 268 ? -0.147 10.741 10.221 1.00 94.06 268 LYS A C 1
ATOM 1992 O O . LYS A 1 268 ? -0.879 10.924 9.253 1.00 94.06 268 LYS A O 1
ATOM 1997 N N . ARG A 1 269 ? -0.019 9.558 10.816 1.00 94.62 269 ARG A N 1
ATOM 1998 C CA . ARG A 1 269 ? -0.784 8.367 10.435 1.00 94.62 269 ARG A CA 1
ATOM 1999 C C . ARG A 1 269 ? -2.088 8.313 11.219 1.00 94.62 269 ARG A C 1
ATOM 2001 O O . ARG A 1 269 ? -2.068 8.472 12.437 1.00 94.62 269 ARG A O 1
ATOM 2008 N N . VAL A 1 270 ? -3.204 8.069 10.543 1.00 96.75 270 VAL A N 1
ATOM 2009 C CA . VAL A 1 270 ? -4.514 7.823 11.156 1.00 96.75 270 VAL A CA 1
ATOM 2010 C C . VAL A 1 270 ? -4.754 6.322 11.152 1.00 96.75 270 VAL A C 1
ATOM 2012 O O . VAL A 1 270 ? -4.916 5.723 10.092 1.00 96.75 270 VAL A O 1
ATOM 2015 N N . VAL A 1 271 ? -4.788 5.715 12.335 1.00 95.88 271 VAL A N 1
ATOM 2016 C CA . VAL A 1 271 ? -4.948 4.264 12.485 1.00 95.88 271 VAL A CA 1
ATOM 2017 C C . VAL A 1 271 ? -6.240 3.971 13.233 1.00 95.88 271 VAL A C 1
ATOM 2019 O O . VAL A 1 271 ? -6.426 4.432 14.358 1.00 95.88 271 VAL A O 1
ATOM 2022 N N . ALA A 1 272 ? -7.133 3.208 12.610 1.00 95.06 272 ALA A N 1
ATOM 2023 C CA . ALA A 1 272 ? -8.360 2.713 13.217 1.00 95.06 272 ALA A CA 1
ATOM 2024 C C . ALA A 1 272 ? -8.095 1.395 13.948 1.00 95.06 272 ALA A C 1
ATOM 2026 O O . ALA A 1 272 ? -7.578 0.455 13.350 1.00 95.06 272 ALA A O 1
ATOM 2027 N N . LEU A 1 273 ? -8.450 1.319 15.228 1.00 93.12 273 LEU A N 1
ATOM 2028 C CA . LEU A 1 273 ? -8.272 0.118 16.036 1.00 93.12 273 LEU A CA 1
ATOM 2029 C C . LEU A 1 273 ? -9.433 -0.865 15.832 1.00 93.12 273 LEU A C 1
ATOM 2031 O O . LEU A 1 273 ? -10.590 -0.514 16.070 1.00 93.12 273 LEU A O 1
ATOM 2035 N N . ASP A 1 274 ? -9.128 -2.106 15.458 1.00 90.06 274 ASP A N 1
ATOM 2036 C CA . ASP A 1 274 ? -10.103 -3.194 15.382 1.00 90.06 274 ASP A CA 1
ATOM 2037 C C . ASP A 1 274 ? -10.261 -3.883 16.745 1.00 90.06 274 ASP A C 1
ATOM 2039 O O . ASP A 1 274 ? -9.615 -4.883 17.067 1.00 90.06 274 ASP A O 1
ATOM 2043 N N . LEU A 1 275 ? -11.180 -3.354 17.553 1.00 86.50 275 LEU A N 1
ATOM 2044 C CA . LEU A 1 275 ? -11.534 -3.950 18.842 1.00 86.50 275 LEU A CA 1
ATOM 2045 C C . LEU A 1 275 ? -12.112 -5.367 18.693 1.00 86.50 275 LEU A C 1
ATOM 2047 O O . LEU A 1 275 ? -11.873 -6.216 19.553 1.00 86.50 275 LEU A O 1
ATOM 2051 N N . SER A 1 276 ? -12.834 -5.648 17.603 1.00 83.38 276 SER A N 1
ATOM 2052 C CA . SER A 1 276 ? -13.432 -6.968 17.370 1.00 83.38 276 SER A CA 1
ATOM 2053 C C . SER A 1 276 ? -12.350 -8.017 17.134 1.00 83.38 276 SER A C 1
ATOM 2055 O O . SER A 1 276 ? -12.390 -9.090 17.738 1.00 83.38 276 SER A O 1
ATOM 2057 N N . GLY A 1 277 ? -11.342 -7.684 16.326 1.00 83.19 277 GLY A N 1
ATOM 2058 C CA . GLY A 1 277 ? -10.157 -8.507 16.101 1.00 83.19 277 GLY A CA 1
ATOM 2059 C C . GLY A 1 277 ? -9.340 -8.746 17.373 1.00 83.19 277 GLY A C 1
ATOM 2060 O O . GLY A 1 277 ? -8.850 -9.852 17.591 1.00 83.19 277 GLY A O 1
ATOM 2061 N N . MET A 1 278 ? -9.247 -7.755 18.266 1.00 81.62 278 MET A N 1
ATOM 2062 C CA . MET A 1 278 ? -8.531 -7.902 19.542 1.00 81.62 278 MET A CA 1
ATOM 2063 C C . MET A 1 278 ? -9.236 -8.825 20.537 1.00 81.62 278 MET A C 1
ATOM 2065 O O . MET A 1 278 ? -8.568 -9.512 21.317 1.00 81.62 278 MET A O 1
ATOM 2069 N N . VAL A 1 279 ? -10.571 -8.825 20.535 1.00 82.12 279 VAL A N 1
ATOM 2070 C CA . VAL A 1 279 ? -11.391 -9.726 21.358 1.00 82.12 279 VAL A CA 1
ATOM 2071 C C . VAL A 1 279 ? -11.425 -11.126 20.742 1.00 82.12 279 VAL A C 1
ATOM 2073 O O . VAL A 1 279 ? -11.388 -12.125 21.466 1.00 82.12 279 VAL A O 1
ATOM 2076 N N . ALA A 1 280 ? -11.435 -11.224 19.410 1.00 72.44 280 ALA A N 1
ATOM 2077 C CA . ALA A 1 280 ? -11.351 -12.490 18.703 1.00 72.44 280 ALA A CA 1
ATOM 2078 C C . ALA A 1 280 ? -10.052 -13.235 19.077 1.00 72.44 280 ALA A C 1
ATOM 2080 O O . ALA A 1 280 ? -8.933 -12.730 18.988 1.00 72.44 280 ALA A O 1
ATOM 2081 N N . GLY A 1 281 ? -10.200 -14.464 19.574 1.00 66.69 281 GLY A N 1
ATOM 2082 C CA . GLY A 1 281 ? -9.072 -15.296 19.998 1.00 66.69 281 GLY A CA 1
ATOM 2083 C C . GLY A 1 281 ? -8.484 -14.970 21.377 1.00 66.69 281 GLY A C 1
ATOM 2084 O O . GLY A 1 281 ? -7.554 -15.660 21.792 1.00 66.69 281 GLY A O 1
ATOM 2085 N N . ALA A 1 282 ? -9.009 -13.983 22.111 1.00 71.94 282 ALA A N 1
ATOM 2086 C CA . ALA A 1 282 ? -8.710 -13.833 23.534 1.00 71.94 282 ALA A CA 1
ATOM 2087 C C . ALA A 1 282 ? -9.582 -14.815 24.337 1.00 71.94 282 ALA A C 1
ATOM 2089 O O . ALA A 1 282 ? -10.805 -14.704 24.359 1.00 71.94 282 ALA A O 1
ATOM 2090 N N . GLN A 1 283 ? -8.966 -15.796 25.002 1.00 65.56 283 GLN A N 1
ATOM 2091 C CA . GLN A 1 283 ? -9.706 -16.764 25.833 1.00 65.56 283 GLN A CA 1
ATOM 2092 C C . GLN A 1 283 ? -10.118 -16.175 27.188 1.00 65.56 283 GLN A C 1
ATOM 2094 O O . GLN A 1 283 ? -11.052 -16.659 27.826 1.00 65.56 283 GLN A O 1
ATOM 2099 N N . TYR A 1 284 ? -9.419 -15.123 27.623 1.00 73.62 284 TYR A N 1
ATOM 2100 C CA . TYR A 1 284 ? -9.616 -14.463 28.907 1.00 73.62 284 TYR A CA 1
ATOM 2101 C C . TYR A 1 284 ? -9.520 -12.950 28.739 1.00 73.62 284 TYR A C 1
ATOM 2103 O O . TYR A 1 284 ? -8.674 -12.452 27.997 1.00 73.62 284 TYR A O 1
ATOM 2111 N N . ARG A 1 285 ? -10.327 -12.211 29.504 1.00 79.00 285 ARG A N 1
ATOM 2112 C CA . ARG A 1 285 ? -10.350 -10.743 29.506 1.00 79.00 285 ARG A CA 1
ATOM 2113 C C . ARG A 1 285 ? -8.968 -10.102 29.717 1.00 79.00 285 ARG A C 1
ATOM 2115 O O . ARG A 1 285 ? -8.645 -9.126 29.053 1.00 79.00 285 ARG A O 1
ATOM 2122 N N . GLY A 1 286 ? -8.123 -10.697 30.561 1.00 82.06 286 GLY A N 1
ATOM 2123 C CA . GLY A 1 286 ? -6.762 -10.200 30.798 1.00 82.06 286 GLY A CA 1
ATOM 2124 C C . GLY A 1 286 ? -5.869 -10.192 29.548 1.00 82.06 286 GLY A C 1
ATOM 2125 O O . GLY A 1 286 ? -5.002 -9.336 29.430 1.00 82.06 286 GLY A O 1
ATOM 2126 N N . GLN A 1 287 ? -6.105 -11.086 28.579 1.00 83.62 287 GLN A N 1
ATOM 2127 C CA . GLN A 1 287 ? -5.356 -11.092 27.314 1.00 83.62 287 GLN A CA 1
ATOM 2128 C C . GLN A 1 287 ? -5.741 -9.906 26.424 1.00 83.62 287 GLN A C 1
ATOM 2130 O O . GLN A 1 287 ? -4.880 -9.329 25.767 1.00 83.62 287 GLN A O 1
ATOM 2135 N N . PHE A 1 288 ? -7.020 -9.521 26.420 1.00 84.62 288 PHE A N 1
ATOM 2136 C CA . PHE A 1 288 ? -7.480 -8.321 25.721 1.00 84.62 288 PHE A CA 1
ATOM 2137 C C . PHE A 1 288 ? -6.852 -7.058 26.326 1.00 84.62 288 PHE A C 1
ATOM 2139 O O . PHE A 1 288 ? -6.309 -6.234 25.595 1.00 84.62 288 PHE A O 1
ATOM 2146 N N . GLU A 1 289 ? -6.851 -6.945 27.657 1.00 85.69 289 GLU A N 1
ATOM 2147 C CA . GLU A 1 289 ? -6.227 -5.819 28.365 1.00 85.69 289 GLU A CA 1
ATOM 2148 C C . GLU A 1 289 ? -4.715 -5.738 28.090 1.00 85.69 289 GLU A C 1
ATOM 2150 O O . GLU A 1 289 ? -4.187 -4.652 27.852 1.00 85.69 289 GLU A O 1
ATOM 2155 N N . GLU A 1 290 ? -4.014 -6.877 28.045 1.00 86.88 290 GLU A N 1
ATOM 2156 C CA . GLU A 1 290 ? -2.590 -6.922 27.693 1.00 86.88 290 GLU A CA 1
ATOM 2157 C C . GLU A 1 290 ? -2.335 -6.472 26.245 1.00 86.88 290 GLU A C 1
ATOM 2159 O O . GLU A 1 290 ? -1.411 -5.695 25.997 1.00 86.88 290 GLU A O 1
ATOM 2164 N N . ARG A 1 291 ? -3.164 -6.911 25.286 1.00 86.69 291 ARG A N 1
ATOM 2165 C CA . ARG A 1 291 ? -3.081 -6.468 23.882 1.00 86.69 291 ARG A CA 1
ATOM 2166 C C . ARG A 1 291 ? -3.323 -4.965 23.761 1.00 86.69 291 ARG A C 1
ATOM 2168 O O . ARG A 1 291 ? -2.542 -4.279 23.110 1.00 86.69 291 ARG A O 1
ATOM 2175 N N . LEU A 1 292 ? -4.351 -4.439 24.427 1.00 87.94 292 LEU A N 1
ATOM 2176 C CA . LEU A 1 292 ? -4.656 -3.005 24.429 1.00 87.94 292 LEU A CA 1
ATOM 2177 C C . LEU A 1 292 ? -3.524 -2.184 25.038 1.00 87.94 292 LEU A C 1
ATOM 2179 O O . LEU A 1 292 ? -3.163 -1.137 24.504 1.00 87.94 292 LEU A O 1
ATOM 2183 N N . LYS A 1 293 ? -2.914 -2.684 26.113 1.00 89.38 293 LYS A N 1
ATOM 2184 C CA . LYS A 1 293 ? -1.745 -2.048 26.711 1.00 89.38 293 LYS A CA 1
ATOM 2185 C C . LYS A 1 293 ? -0.577 -1.964 25.724 1.00 89.38 293 LYS A C 1
ATOM 2187 O O . LYS A 1 293 ? -0.008 -0.887 25.587 1.00 89.38 293 LYS A O 1
ATOM 2192 N N . LYS A 1 294 ? -0.271 -3.046 24.999 1.00 89.94 294 LYS A N 1
ATOM 2193 C CA . LYS A 1 294 ? 0.784 -3.051 23.967 1.00 89.94 294 LYS A CA 1
ATOM 2194 C C . LYS A 1 294 ? 0.491 -2.064 22.838 1.00 89.94 294 LYS A C 1
ATOM 2196 O O . LYS A 1 294 ? 1.369 -1.301 22.465 1.00 89.94 294 LYS A O 1
ATOM 2201 N N . VAL A 1 295 ? -0.755 -2.002 22.364 1.00 91.06 295 VAL A N 1
ATOM 2202 C CA . VAL A 1 295 ? -1.175 -1.008 21.359 1.00 91.06 295 VAL A CA 1
ATOM 2203 C C . VAL A 1 295 ? -0.935 0.423 21.857 1.00 91.06 295 VAL A C 1
ATOM 2205 O O . VAL A 1 295 ? -0.422 1.259 21.117 1.00 91.06 295 VAL A O 1
ATOM 2208 N N . ILE A 1 296 ? -1.271 0.723 23.115 1.00 89.94 296 ILE A N 1
ATOM 2209 C CA . ILE A 1 296 ? -1.026 2.048 23.703 1.00 89.94 296 ILE A CA 1
ATOM 2210 C C . ILE A 1 296 ? 0.480 2.333 23.809 1.00 89.94 296 ILE A C 1
ATOM 2212 O O . ILE A 1 296 ? 0.901 3.451 23.513 1.00 89.94 296 ILE A O 1
ATOM 2216 N N . GLU A 1 297 ? 1.286 1.349 24.209 1.00 89.81 297 GLU A N 1
ATOM 2217 C CA . GLU A 1 297 ? 2.750 1.464 24.264 1.00 89.81 297 GLU A CA 1
ATOM 2218 C C . GLU A 1 297 ? 3.344 1.749 22.873 1.00 89.81 297 GLU A C 1
ATOM 2220 O O . GLU A 1 297 ? 4.157 2.665 22.742 1.00 89.81 297 GLU A O 1
ATOM 2225 N N . ASP A 1 298 ? 2.874 1.060 21.829 1.00 89.00 298 ASP A N 1
ATOM 2226 C CA . ASP A 1 298 ? 3.290 1.275 20.438 1.00 89.00 298 ASP A CA 1
ATOM 2227 C C . ASP A 1 298 ? 2.965 2.708 19.968 1.00 89.00 298 ASP A C 1
ATOM 2229 O O . ASP A 1 298 ? 3.811 3.404 19.396 1.00 89.00 298 ASP A O 1
ATOM 2233 N N . VAL A 1 299 ? 1.758 3.200 20.271 1.00 90.44 299 VAL A N 1
ATOM 2234 C CA . VAL A 1 299 ? 1.335 4.575 19.941 1.00 90.44 299 VAL A CA 1
ATOM 2235 C C . VAL A 1 299 ? 2.158 5.620 20.702 1.00 90.44 299 VAL A C 1
ATOM 2237 O O . VAL A 1 299 ? 2.520 6.657 20.139 1.00 90.44 299 VAL A O 1
ATOM 2240 N N . GLN A 1 300 ? 2.483 5.367 21.973 1.00 87.69 300 GLN A N 1
ATOM 2241 C CA . GLN A 1 300 ? 3.332 6.256 22.771 1.00 87.69 300 GLN A CA 1
ATOM 2242 C C . GLN A 1 300 ? 4.773 6.284 22.251 1.00 87.69 300 GLN A C 1
ATOM 2244 O O . GLN A 1 300 ? 5.361 7.363 22.144 1.00 87.69 300 GLN A O 1
ATOM 2249 N N . ALA A 1 301 ? 5.326 5.128 21.874 1.00 86.88 301 ALA A N 1
ATOM 2250 C CA . ALA A 1 301 ? 6.660 5.017 21.288 1.00 86.88 301 ALA A CA 1
ATOM 2251 C C . ALA A 1 301 ? 6.769 5.802 19.970 1.00 86.88 301 ALA A C 1
ATOM 2253 O O . ALA A 1 301 ? 7.784 6.453 19.708 1.00 86.88 301 ALA A O 1
ATOM 2254 N N . ALA A 1 302 ? 5.683 5.850 19.195 1.00 85.00 302 ALA A N 1
ATOM 2255 C CA . ALA A 1 302 ? 5.582 6.637 17.970 1.00 85.00 302 ALA A CA 1
ATOM 2256 C C . ALA A 1 302 ? 5.612 8.170 18.188 1.00 85.00 302 ALA A C 1
ATOM 2258 O O . ALA A 1 302 ? 5.518 8.930 17.220 1.00 85.00 302 ALA A O 1
ATOM 2259 N N . SER A 1 303 ? 5.757 8.648 19.432 1.00 82.69 303 SER A N 1
ATOM 2260 C CA . SER A 1 303 ? 6.069 10.044 19.787 1.00 82.69 303 SER A CA 1
ATOM 2261 C C . SER A 1 303 ? 5.124 11.077 19.159 1.00 82.69 303 SER A C 1
ATOM 2263 O O . SER A 1 303 ? 5.527 12.163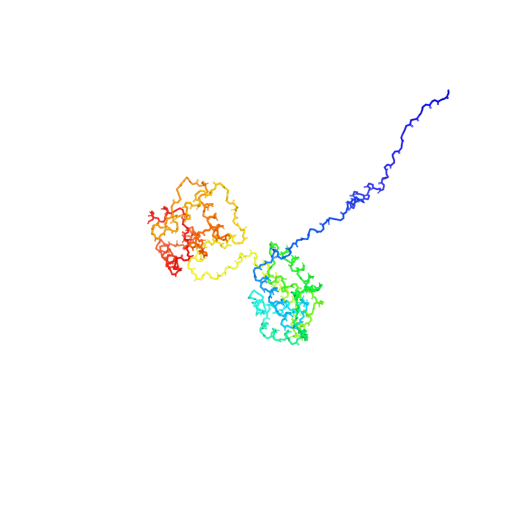 18.745 1.00 82.69 303 SER A O 1
ATOM 2265 N N . GLY A 1 304 ? 3.837 10.731 19.081 1.00 79.75 304 GLY A N 1
ATOM 2266 C CA . GLY A 1 304 ? 2.791 11.606 18.558 1.00 79.75 304 GLY A CA 1
ATOM 2267 C C . GLY A 1 304 ? 2.672 11.634 17.034 1.00 79.75 304 GLY A C 1
ATOM 2268 O O . GLY A 1 304 ? 1.902 12.444 16.527 1.00 79.75 304 GLY A O 1
ATOM 2269 N N . SER A 1 305 ? 3.376 10.777 16.290 1.00 88.94 305 SER A N 1
ATOM 2270 C CA . SER A 1 305 ? 3.192 10.627 14.832 1.00 88.94 305 SER A CA 1
ATOM 2271 C C . SER A 1 305 ? 1.901 9.890 14.444 1.00 88.94 305 SER A C 1
ATOM 2273 O O . SER A 1 305 ? 1.519 9.899 13.276 1.00 88.94 305 SER A O 1
ATOM 2275 N N . ILE A 1 306 ? 1.204 9.292 15.415 1.00 93.88 306 ILE A N 1
ATOM 2276 C CA . ILE A 1 306 ? -0.005 8.490 15.202 1.00 93.88 306 ILE A CA 1
ATOM 2277 C C . ILE A 1 306 ? -1.215 9.177 15.840 1.00 93.88 306 ILE A C 1
ATOM 2279 O O . ILE A 1 306 ? -1.167 9.616 16.990 1.00 93.88 306 ILE A O 1
ATOM 2283 N N . ILE A 1 307 ? -2.310 9.237 15.087 1.00 95.75 307 ILE A N 1
ATOM 2284 C CA . ILE A 1 307 ? -3.661 9.542 15.553 1.00 95.75 307 ILE A CA 1
ATOM 2285 C C . ILE A 1 307 ? -4.409 8.212 15.617 1.00 95.75 307 ILE A C 1
ATOM 2287 O O . ILE A 1 307 ? -4.669 7.587 14.589 1.00 95.75 307 ILE A O 1
ATOM 2291 N N . LEU A 1 308 ? -4.741 7.776 16.830 1.00 95.06 308 LEU A N 1
ATOM 2292 C CA . LEU A 1 308 ? -5.483 6.542 17.055 1.00 95.06 308 LEU A CA 1
ATOM 2293 C C . LEU A 1 308 ? -6.988 6.827 17.041 1.00 95.06 308 LEU A C 1
ATOM 2295 O O . LEU A 1 308 ? -7.479 7.631 17.834 1.00 95.06 308 LEU A O 1
ATOM 2299 N N . PHE A 1 309 ? -7.717 6.144 16.167 1.00 95.81 309 PHE A N 1
ATOM 2300 C CA . PHE A 1 309 ? -9.171 6.134 16.153 1.00 95.81 309 PHE A CA 1
ATOM 2301 C C . PHE A 1 309 ? -9.694 4.878 16.848 1.00 95.81 309 PHE A C 1
ATOM 2303 O O . PHE A 1 309 ? -9.305 3.759 16.519 1.00 95.81 309 PHE A O 1
ATOM 2310 N N . ILE A 1 310 ? -10.594 5.081 17.808 1.00 93.50 310 ILE A N 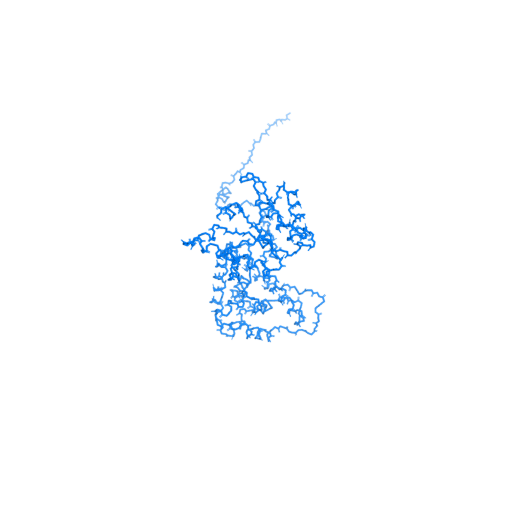1
ATOM 2311 C CA . ILE A 1 310 ? -11.270 4.018 18.548 1.00 93.50 310 ILE A CA 1
ATOM 2312 C C . ILE A 1 310 ? -12.759 4.188 18.290 1.00 93.50 310 ILE A C 1
ATOM 2314 O O . ILE A 1 310 ? -13.370 5.142 18.786 1.00 93.50 310 ILE A O 1
ATOM 2318 N N . ASP A 1 311 ? -13.331 3.279 17.506 1.00 90.69 311 ASP A N 1
ATOM 2319 C CA . ASP A 1 311 ? -14.778 3.233 17.356 1.00 90.69 311 ASP A CA 1
ATOM 2320 C C . ASP A 1 311 ? -15.417 2.654 18.620 1.00 90.69 311 ASP A C 1
ATOM 2322 O O . ASP A 1 311 ? -14.797 1.896 19.365 1.00 90.69 311 ASP A O 1
ATOM 2326 N N . GLU A 1 312 ? -16.652 3.063 18.890 1.00 85.31 312 GLU A N 1
ATOM 2327 C CA . GLU A 1 312 ? -17.422 2.594 20.039 1.00 85.31 312 GLU A CA 1
ATOM 2328 C C . GLU A 1 312 ? -16.661 2.680 21.375 1.00 85.31 312 GLU A C 1
ATOM 2330 O O . GLU A 1 312 ? -16.726 1.766 22.189 1.00 85.31 312 GLU A O 1
ATOM 2335 N N . LEU A 1 313 ? -15.981 3.802 21.649 1.00 83.31 313 LEU A N 1
ATOM 2336 C CA . LEU A 1 313 ? -15.159 4.034 22.856 1.00 83.31 313 LEU A CA 1
ATOM 2337 C C . LEU A 1 313 ? -15.795 3.547 24.180 1.00 83.31 313 LEU A C 1
ATOM 2339 O O . LEU A 1 313 ? -15.102 3.107 25.096 1.00 83.31 313 LEU A O 1
ATOM 2343 N N . HIS A 1 314 ? -17.123 3.608 24.291 1.00 82.31 314 HIS A N 1
ATOM 2344 C CA . HIS A 1 314 ? -17.866 3.129 25.457 1.00 82.31 314 HIS A CA 1
ATOM 2345 C C . HIS A 1 314 ? -17.648 1.632 25.759 1.00 82.31 314 HIS A C 1
ATOM 2347 O O . HIS A 1 314 ? -17.708 1.242 26.923 1.00 82.31 314 HIS A O 1
ATOM 2353 N N . THR A 1 315 ? -17.347 0.815 24.749 1.00 78.06 315 THR A N 1
ATOM 2354 C CA . THR A 1 315 ? -17.026 -0.616 24.888 1.00 78.06 315 THR A CA 1
ATOM 2355 C C . THR A 1 315 ? -15.701 -0.848 25.615 1.00 78.06 315 THR A C 1
ATOM 2357 O O . THR A 1 315 ? -15.561 -1.830 26.337 1.00 78.06 315 THR A O 1
ATOM 2360 N N . VAL A 1 316 ? -14.752 0.085 25.485 1.00 72.44 316 VAL A N 1
ATOM 2361 C CA . VAL A 1 316 ? -13.427 0.025 26.122 1.00 72.44 316 VAL A CA 1
ATOM 2362 C C . VAL A 1 316 ? -13.453 0.630 27.526 1.00 72.44 316 VAL A C 1
ATOM 2364 O O . VAL A 1 316 ? -12.772 0.146 28.422 1.00 72.44 316 VAL A O 1
ATOM 2367 N N . VAL A 1 317 ? -14.244 1.687 27.734 1.00 63.47 317 VAL A N 1
ATOM 2368 C CA . VAL A 1 317 ? -14.308 2.426 29.011 1.00 63.47 317 VAL A CA 1
ATOM 2369 C C . VAL A 1 317 ? -15.256 1.769 30.027 1.00 63.47 317 VAL A C 1
ATOM 2371 O O . VAL A 1 317 ? -15.106 1.981 31.228 1.00 63.47 317 VAL A O 1
ATOM 2374 N N . GLY A 1 318 ? -16.239 0.992 29.562 1.00 51.34 318 GLY A N 1
ATOM 2375 C CA . GLY A 1 318 ? -17.230 0.316 30.408 1.00 51.34 318 GLY A CA 1
ATOM 2376 C C . GLY A 1 318 ? -16.873 -1.114 30.821 1.00 51.34 318 GLY A C 1
ATOM 2377 O O . GLY A 1 318 ? -17.619 -1.707 31.602 1.00 51.34 318 GLY A O 1
ATOM 2378 N N . ALA A 1 319 ? -15.778 -1.668 30.292 1.00 43.22 319 ALA A N 1
ATOM 2379 C CA . ALA A 1 319 ? -15.268 -2.973 30.686 1.00 43.22 319 ALA A CA 1
ATOM 2380 C C . ALA A 1 319 ? -14.570 -2.872 32.042 1.00 43.22 319 ALA A C 1
ATOM 2382 O O . ALA A 1 319 ? -13.527 -2.202 32.159 1.00 43.22 319 ALA A O 1
#